Protein AF-U9UC12-F1 (afdb_monomer)

pLDDT: mean 75.47, std 15.7, range [38.84, 96.06]

Secondary structure (DSSP, 8-state):
------PPPP--------GGG--PPPPHHHHHHHHHHHHHHTT-PPPPP--S---TTSGGGG--STTTTS-HHHHHHHHHHHHHHHHHHS-HHHHHHHHHHHHHHHHHHTT----HHHHHTT----S---------HHHHTS-HHHHHHHHHHTT----SSSPPPP-S-GGGS---HHHHHHHHHT--

Structure (mmCIF, N/CA/C/O backbone):
data_AF-U9UC12-F1
#
_entry.id   AF-U9UC12-F1
#
loop_
_atom_site.group_PDB
_atom_site.id
_atom_site.type_symbol
_atom_site.label_atom_id
_atom_site.label_alt_id
_atom_site.label_comp_id
_atom_site.label_asym_id
_atom_site.label_entity_id
_atom_site.label_seq_id
_atom_site.pdbx_PDB_ins_code
_atom_site.Cartn_x
_atom_site.Cartn_y
_atom_site.Cartn_z
_atom_site.occupancy
_atom_site.B_iso_or_equiv
_atom_site.auth_seq_id
_atom_site.auth_comp_id
_atom_site.auth_asym_id
_atom_site.auth_a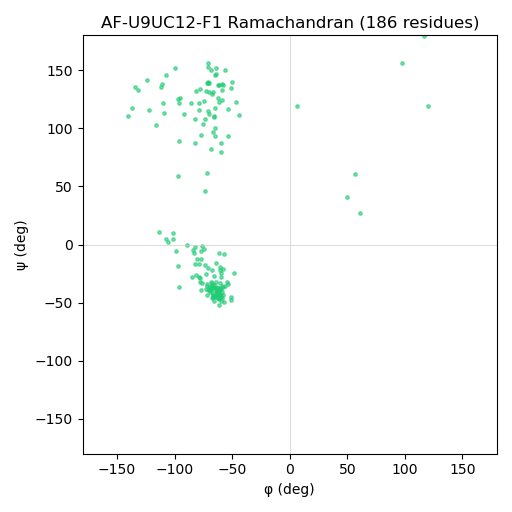tom_id
_atom_site.pdbx_PDB_model_num
ATOM 1 N N . MET A 1 1 ? 54.852 6.936 37.392 1.00 39.22 1 MET A N 1
ATOM 2 C CA . MET A 1 1 ? 54.175 7.702 36.325 1.00 39.22 1 MET A CA 1
ATOM 3 C C . MET A 1 1 ? 52.677 7.676 36.571 1.00 39.22 1 MET A C 1
ATOM 5 O O . MET A 1 1 ? 52.104 6.597 36.566 1.00 39.22 1 MET A O 1
ATOM 9 N N . SER A 1 2 ? 52.062 8.828 36.837 1.00 43.66 2 SER A N 1
ATOM 10 C CA . SER A 1 2 ? 50.607 8.983 36.920 1.00 43.66 2 SER A CA 1
ATOM 11 C C . SER A 1 2 ? 50.074 9.466 35.570 1.00 43.66 2 SER A C 1
ATOM 13 O O . SER A 1 2 ? 50.540 10.470 35.036 1.00 43.66 2 SER A O 1
ATOM 15 N N . THR A 1 3 ? 49.104 8.757 35.001 1.00 47.97 3 THR A N 1
ATOM 16 C CA . THR A 1 3 ? 48.354 9.219 33.828 1.00 47.97 3 THR A CA 1
ATOM 17 C C . THR A 1 3 ? 46.894 9.399 34.230 1.00 47.97 3 THR A C 1
ATOM 19 O O . THR A 1 3 ? 46.148 8.442 34.418 1.00 47.97 3 THR A O 1
ATOM 22 N N . SER A 1 4 ? 46.492 10.655 34.425 1.00 47.88 4 SER A N 1
ATOM 23 C CA . SER A 1 4 ? 45.104 11.030 34.714 1.00 47.88 4 SER A CA 1
ATOM 24 C C . SER A 1 4 ? 44.216 10.818 33.480 1.00 47.88 4 SER A C 1
ATOM 26 O O . SER A 1 4 ? 44.625 11.187 32.375 1.00 47.88 4 SER A O 1
ATOM 28 N N . PRO A 1 5 ? 42.986 10.289 33.619 1.00 54.53 5 PRO A N 1
ATOM 29 C CA . PRO A 1 5 ? 42.084 10.146 32.489 1.00 54.53 5 PRO A CA 1
ATOM 30 C C . PRO A 1 5 ? 41.434 11.495 32.151 1.00 54.53 5 PRO A C 1
ATOM 32 O O . PRO A 1 5 ? 40.952 12.232 33.013 1.00 54.53 5 PRO A O 1
ATOM 35 N N . LYS A 1 6 ? 41.428 11.816 30.856 1.00 59.41 6 LYS A N 1
ATOM 36 C CA . LYS A 1 6 ? 40.866 13.036 30.268 1.00 59.41 6 LYS A CA 1
ATOM 37 C C . LYS A 1 6 ? 39.333 12.987 30.371 1.00 59.41 6 LYS A C 1
ATOM 39 O O . LYS A 1 6 ? 38.706 12.150 29.724 1.00 59.41 6 LYS A O 1
ATOM 44 N N . LYS A 1 7 ? 38.727 13.860 31.188 1.00 54.72 7 LYS A N 1
ATOM 45 C CA . LYS A 1 7 ? 37.261 13.992 31.286 1.00 54.72 7 LYS A CA 1
ATOM 46 C C . LYS A 1 7 ? 36.696 14.413 29.925 1.00 54.72 7 LYS A C 1
ATOM 48 O O . LYS A 1 7 ? 37.109 15.430 29.369 1.00 54.72 7 LYS A O 1
ATOM 53 N N . ARG A 1 8 ? 35.773 13.613 29.386 1.00 54.47 8 ARG A N 1
ATOM 54 C CA . ARG A 1 8 ? 34.968 13.965 28.210 1.00 54.47 8 ARG A CA 1
ATOM 55 C C . ARG A 1 8 ? 33.990 15.067 28.626 1.00 54.47 8 ARG A C 1
ATOM 57 O O . ARG A 1 8 ? 33.359 14.936 29.673 1.00 54.47 8 ARG A O 1
ATOM 64 N N . LYS A 1 9 ? 33.908 16.147 27.844 1.00 51.25 9 LYS A N 1
ATOM 65 C CA . LYS A 1 9 ? 32.827 17.132 27.971 1.00 51.25 9 LYS A CA 1
ATOM 66 C C . LYS A 1 9 ? 31.518 16.410 27.663 1.00 51.25 9 LYS A C 1
ATOM 68 O O . LYS A 1 9 ? 31.438 15.714 26.655 1.00 51.25 9 LYS A O 1
ATOM 73 N N . VAL A 1 10 ? 30.571 16.507 28.585 1.00 58.06 10 VAL A N 1
ATOM 74 C CA . VAL A 1 10 ? 29.182 16.122 28.357 1.00 58.06 10 VAL A CA 1
ATOM 75 C C . VAL A 1 10 ? 28.551 17.361 27.743 1.00 58.06 10 VAL A C 1
ATOM 77 O O . VAL A 1 10 ? 28.685 18.440 28.313 1.00 58.06 10 VAL A O 1
ATOM 80 N N . ASP A 1 11 ? 27.999 17.227 26.543 1.00 50.31 11 ASP A N 1
ATOM 81 C CA . ASP A 1 11 ? 27.259 18.309 25.909 1.00 50.31 11 ASP A CA 1
ATOM 82 C C . ASP A 1 11 ? 25.939 18.464 26.672 1.00 50.31 11 ASP A C 1
ATOM 84 O O . ASP A 1 11 ? 25.126 17.536 26.724 1.00 50.31 11 ASP A O 1
ATOM 88 N N . ASP A 1 12 ? 25.784 19.611 27.326 1.00 51.84 12 ASP A N 1
ATOM 89 C CA . ASP A 1 12 ? 24.592 19.999 28.069 1.00 51.84 12 ASP A CA 1
ATOM 90 C C . ASP A 1 12 ? 23.436 20.179 27.072 1.00 51.84 12 ASP A C 1
ATOM 92 O O . ASP A 1 12 ? 23.316 21.193 26.386 1.00 51.84 12 ASP A O 1
ATOM 96 N N . LEU A 1 13 ? 22.611 19.141 26.927 1.00 55.88 13 LEU A N 1
ATOM 97 C CA . LEU A 1 13 ? 21.325 19.243 26.247 1.00 55.88 13 LEU A CA 1
ATOM 98 C C . LEU A 1 13 ? 20.348 19.920 27.210 1.00 55.88 13 LEU A C 1
ATOM 100 O O . LEU A 1 13 ? 19.741 19.247 28.045 1.00 55.88 13 LEU A O 1
ATOM 104 N N . ASP A 1 14 ? 20.216 21.241 27.082 1.00 51.88 14 ASP A N 1
ATOM 105 C CA . ASP A 1 14 ? 19.146 22.035 27.691 1.00 51.88 14 ASP A CA 1
ATOM 106 C C . ASP A 1 14 ? 17.787 21.540 27.172 1.00 51.88 14 ASP A C 1
ATOM 108 O O . ASP A 1 14 ? 17.238 22.004 26.172 1.00 51.88 14 ASP A O 1
ATOM 112 N N . LEU A 1 15 ? 17.245 20.533 27.854 1.00 60.75 15 LEU A N 1
ATOM 113 C CA . LEU A 1 15 ? 15.824 20.239 27.850 1.00 60.75 15 LEU A CA 1
ATOM 114 C C . LEU A 1 15 ? 15.197 21.184 28.870 1.00 60.75 15 LEU A C 1
ATOM 116 O O . LEU A 1 15 ? 15.060 20.826 30.041 1.00 60.75 15 LEU A O 1
ATOM 120 N N . GLU A 1 16 ? 14.836 22.389 28.427 1.00 62.06 16 GLU A N 1
ATOM 121 C CA . GLU A 1 16 ? 13.878 23.247 29.129 1.00 62.06 16 GLU A CA 1
ATOM 122 C C . GLU A 1 16 ? 12.544 22.486 29.220 1.00 62.06 16 GLU A C 1
ATOM 124 O O . GLU A 1 16 ? 11.632 22.632 28.408 1.00 62.06 16 GLU A O 1
ATOM 129 N N . LEU A 1 17 ? 12.461 21.568 30.183 1.00 60.19 17 LEU A N 1
ATOM 130 C CA . LEU A 1 17 ? 11.209 21.008 30.643 1.00 60.19 17 LEU A CA 1
ATOM 131 C C . LEU A 1 17 ? 10.470 22.173 31.282 1.00 60.19 17 LEU A C 1
ATOM 133 O O . LEU A 1 17 ? 10.891 22.663 32.326 1.00 60.19 17 LEU A O 1
ATOM 137 N N . ASP A 1 18 ? 9.399 22.609 30.632 1.00 64.31 18 ASP A N 1
ATOM 138 C CA . ASP A 1 18 ? 8.446 23.577 31.156 1.00 64.31 18 ASP A CA 1
ATOM 139 C C . ASP A 1 18 ? 7.952 23.058 32.522 1.00 64.31 18 ASP A C 1
ATOM 141 O O . ASP A 1 18 ? 7.091 22.173 32.601 1.00 64.31 18 ASP A O 1
ATOM 145 N N . LEU A 1 19 ? 8.606 23.502 33.606 1.00 60.47 19 LEU A N 1
ATOM 146 C CA . LEU A 1 19 ? 8.446 22.977 34.973 1.00 60.47 19 LEU A CA 1
ATOM 147 C C . LEU A 1 19 ? 6.992 23.083 35.452 1.00 60.47 19 LEU A C 1
ATOM 149 O O . LEU A 1 19 ? 6.560 22.312 36.312 1.00 60.47 19 LEU A O 1
ATOM 153 N N . ASP A 1 20 ? 6.229 23.975 34.827 1.00 73.75 20 ASP A N 1
ATOM 154 C CA . ASP A 1 20 ? 4.822 24.235 35.095 1.00 73.75 20 ASP A CA 1
ATOM 155 C C . ASP A 1 20 ? 3.875 23.166 34.506 1.00 73.75 20 ASP A C 1
ATOM 157 O O . ASP A 1 20 ? 2.712 23.090 34.904 1.00 73.75 20 ASP A O 1
ATOM 161 N N . SER A 1 21 ? 4.348 22.279 33.617 1.00 77.38 21 SER A N 1
ATOM 162 C CA . SER A 1 21 ? 3.547 21.188 33.027 1.00 77.38 21 SER A CA 1
ATOM 163 C C . SER A 1 21 ? 3.810 19.805 33.655 1.00 77.38 21 SER A C 1
ATOM 165 O O . SER A 1 21 ? 3.271 18.792 33.182 1.00 77.38 21 SER A O 1
ATOM 167 N N . TYR A 1 22 ? 4.630 19.707 34.705 1.00 82.12 22 TYR A N 1
ATOM 168 C CA . TYR A 1 22 ? 4.930 18.418 35.329 1.00 82.12 22 TYR A CA 1
ATOM 169 C C . TYR A 1 22 ? 3.737 17.907 36.151 1.00 82.12 22 TYR A C 1
ATOM 171 O O . TYR A 1 22 ? 3.441 18.408 37.234 1.00 82.12 22 TYR A O 1
ATOM 179 N N . VAL A 1 23 ? 3.063 16.864 35.656 1.00 81.56 23 VAL A N 1
ATOM 180 C CA . VAL A 1 23 ? 2.017 16.140 36.396 1.00 81.56 23 VAL A CA 1
ATOM 181 C C . VAL A 1 23 ? 2.664 14.972 37.150 1.00 81.56 23 VAL A C 1
ATOM 183 O O . VAL A 1 23 ? 3.097 14.010 36.508 1.00 81.56 23 VAL A O 1
ATOM 186 N N . PRO A 1 24 ? 2.714 14.993 38.495 1.00 87.81 24 PRO A N 1
ATOM 187 C CA . PRO A 1 24 ? 3.315 13.913 39.267 1.00 87.81 24 PRO A CA 1
ATOM 188 C C . PRO A 1 24 ? 2.651 12.560 38.987 1.00 87.81 24 PRO A C 1
ATOM 190 O O . PRO A 1 24 ? 1.423 12.435 38.923 1.00 87.81 24 PRO A O 1
ATOM 193 N N . TYR A 1 25 ? 3.466 11.514 38.843 1.00 87.00 25 TYR A N 1
ATOM 194 C CA . TYR A 1 25 ? 2.965 10.162 38.625 1.00 87.00 25 TYR A CA 1
ATOM 195 C C . TYR A 1 25 ? 2.184 9.657 39.847 1.00 87.00 25 TYR A C 1
ATOM 197 O O . TYR A 1 25 ? 2.739 9.461 40.925 1.00 87.00 25 TYR A O 1
ATOM 205 N N . VAL A 1 26 ? 0.894 9.378 39.647 1.00 89.25 26 VAL A N 1
ATOM 206 C CA . VAL A 1 26 ? 0.045 8.682 40.625 1.00 89.25 26 VAL A CA 1
ATOM 207 C C . VAL A 1 26 ? -0.014 7.191 40.276 1.00 89.25 26 VAL A C 1
ATOM 209 O O . VAL A 1 26 ? -0.487 6.862 39.177 1.00 89.25 26 VAL A O 1
ATOM 212 N N . PRO A 1 27 ? 0.390 6.285 41.191 1.00 96.06 27 PRO A N 1
ATOM 213 C CA . PRO A 1 27 ? 0.294 4.843 40.999 1.00 96.06 27 PRO A CA 1
ATOM 214 C C . PRO A 1 27 ? -1.093 4.382 40.539 1.00 96.06 27 PRO A C 1
ATOM 216 O O . PRO A 1 27 ? -2.131 4.826 41.035 1.00 96.06 27 PRO A O 1
ATOM 219 N N . ILE A 1 28 ? -1.114 3.421 39.613 1.00 87.31 28 ILE A N 1
ATOM 220 C CA . ILE A 1 28 ? -2.345 2.935 38.964 1.00 87.31 28 ILE A CA 1
ATOM 221 C C . ILE A 1 28 ? -3.384 2.442 39.986 1.00 87.31 28 ILE A C 1
ATOM 223 O O . ILE A 1 28 ? -4.579 2.657 39.789 1.00 87.31 28 ILE A O 1
ATOM 227 N N . LYS A 1 29 ? -2.945 1.822 41.091 1.00 94.69 29 LYS A N 1
ATOM 228 C CA . LYS A 1 29 ? -3.834 1.354 42.170 1.00 94.69 29 LYS A CA 1
ATOM 229 C C . LYS A 1 29 ? -4.604 2.511 42.814 1.00 94.69 29 LYS A C 1
ATOM 231 O O . LYS A 1 29 ? -5.830 2.505 42.786 1.00 94.69 29 LYS A O 1
ATOM 236 N N . GLN A 1 30 ? -3.895 3.558 43.236 1.00 92.56 30 GLN A N 1
ATOM 237 C CA . GLN A 1 30 ? -4.498 4.759 43.826 1.00 92.56 30 GLN A CA 1
ATOM 238 C C . GLN A 1 30 ? -5.452 5.454 42.848 1.00 92.56 30 GLN A C 1
ATOM 240 O O . GLN A 1 30 ? -6.535 5.893 43.223 1.00 92.56 30 GLN A O 1
ATOM 245 N N . ARG A 1 31 ? -5.106 5.486 41.553 1.00 91.06 31 ARG A N 1
ATOM 246 C CA . ARG A 1 31 ? -5.979 6.057 40.515 1.00 91.06 31 ARG A CA 1
ATOM 247 C C . ARG A 1 31 ? -7.290 5.277 40.353 1.00 91.06 31 ARG A C 1
ATOM 249 O O . ARG A 1 31 ? -8.327 5.878 40.075 1.00 91.06 31 ARG A O 1
ATOM 256 N N . ARG A 1 32 ? -7.258 3.947 40.492 1.00 91.94 32 ARG A N 1
ATOM 257 C CA . ARG A 1 32 ? -8.459 3.094 40.439 1.00 91.94 32 ARG A CA 1
ATOM 258 C C . ARG A 1 32 ? -9.323 3.273 41.683 1.00 91.94 32 ARG A C 1
ATOM 260 O O . ARG A 1 32 ? -10.532 3.423 41.546 1.00 91.94 32 ARG A O 1
ATOM 267 N N . GLU A 1 33 ? -8.702 3.324 42.855 1.00 94.06 33 GLU A N 1
ATOM 268 C CA . GLU A 1 33 ? -9.385 3.545 44.135 1.00 94.06 33 GLU A CA 1
ATOM 269 C C . GLU A 1 33 ? -10.062 4.921 44.182 1.00 94.06 33 GLU A C 1
ATOM 271 O O . GLU A 1 33 ? -11.248 5.000 44.492 1.00 94.06 33 GLU A O 1
ATOM 276 N N . ALA A 1 34 ? -9.378 5.988 43.757 1.00 91.12 34 ALA A N 1
ATOM 277 C CA . ALA A 1 34 ? -9.948 7.336 43.694 1.00 91.12 34 ALA A CA 1
ATOM 278 C C . ALA A 1 34 ? -11.149 7.427 42.734 1.00 91.12 34 ALA A C 1
ATOM 280 O O . ALA A 1 34 ? -12.159 8.060 43.045 1.00 91.12 34 ALA A O 1
ATOM 281 N N . LYS A 1 35 ? -11.082 6.754 41.573 1.00 88.56 35 LYS A N 1
ATOM 282 C CA . LYS A 1 35 ? -12.231 6.646 40.656 1.00 88.56 35 LYS A CA 1
ATOM 283 C C . LYS A 1 35 ? -13.395 5.893 41.297 1.00 88.56 35 LYS A C 1
ATOM 285 O O . LYS A 1 35 ? -14.535 6.321 41.153 1.00 88.56 35 LYS A O 1
ATOM 290 N N . PHE A 1 36 ? -13.115 4.797 42.001 1.00 89.69 36 PHE A N 1
ATOM 291 C CA . PHE A 1 36 ? -14.141 4.008 42.678 1.00 89.69 36 PHE A CA 1
ATOM 292 C C . PHE A 1 36 ? -14.820 4.804 43.797 1.00 89.69 36 PHE A C 1
ATOM 294 O O . PHE A 1 36 ? -16.043 4.835 43.858 1.00 89.69 36 PHE A O 1
ATOM 301 N N . GLN A 1 37 ? -14.048 5.521 44.616 1.00 89.06 37 GLN A N 1
ATOM 302 C CA . GLN A 1 37 ? -14.580 6.401 45.660 1.00 89.06 37 GLN A CA 1
ATOM 303 C C . GLN A 1 37 ? -15.427 7.538 45.079 1.00 89.06 37 GLN A C 1
ATOM 305 O O . GLN A 1 37 ? -16.496 7.814 45.611 1.00 89.06 37 GLN A O 1
ATOM 310 N N . LYS A 1 38 ? -15.010 8.146 43.958 1.00 89.44 38 LYS A N 1
ATOM 311 C CA . LYS A 1 38 ? -15.792 9.182 43.259 1.00 89.44 38 LYS A CA 1
ATOM 312 C C . LYS A 1 38 ? -17.134 8.658 42.731 1.00 89.44 38 LYS A C 1
ATOM 314 O O . LYS A 1 38 ? -18.136 9.360 42.801 1.00 89.44 38 LYS A O 1
ATOM 319 N N . LEU A 1 39 ? -17.159 7.433 42.204 1.00 82.56 39 LEU A N 1
ATOM 320 C CA . LEU A 1 39 ? -18.398 6.780 41.762 1.00 82.56 39 LEU A CA 1
ATOM 321 C C . LEU A 1 39 ? -19.276 6.360 42.950 1.00 82.56 39 LEU A C 1
ATOM 323 O O . LEU A 1 39 ? -20.498 6.441 42.873 1.00 82.56 39 LEU A O 1
ATOM 327 N N . ALA A 1 40 ? -18.661 5.928 44.053 1.00 83.75 40 ALA A N 1
ATOM 328 C CA . ALA A 1 40 ? -19.368 5.563 45.275 1.00 83.75 40 ALA A CA 1
ATOM 329 C C . ALA A 1 40 ? -19.985 6.786 45.971 1.00 83.75 40 ALA A C 1
ATOM 331 O O . ALA A 1 40 ? -21.113 6.703 46.444 1.00 83.75 40 ALA A O 1
ATOM 332 N N . SER A 1 41 ? -19.301 7.934 45.988 1.00 81.06 41 SER A N 1
ATOM 333 C CA . SER A 1 41 ? -19.854 9.174 46.542 1.00 81.06 41 SER A CA 1
ATOM 334 C C . SER A 1 41 ? -20.945 9.775 45.654 1.00 81.06 41 SER A C 1
ATOM 336 O O . SER A 1 41 ? -21.934 10.276 46.177 1.00 81.06 41 SER A O 1
ATOM 338 N N . GLN A 1 42 ? -20.842 9.637 44.326 1.00 74.31 42 GLN A N 1
ATOM 339 C CA . GLN A 1 42 ? -21.928 9.988 43.398 1.00 74.31 42 GLN A CA 1
ATOM 340 C C . GLN A 1 42 ? -23.195 9.139 43.571 1.00 74.31 42 GLN A C 1
ATOM 342 O O . GLN A 1 42 ? -24.251 9.529 43.083 1.00 74.31 42 GLN A O 1
ATOM 347 N N . ARG A 1 43 ? -23.114 7.996 44.261 1.00 66.25 43 ARG A N 1
ATOM 348 C CA . ARG A 1 43 ? -24.277 7.162 44.583 1.00 66.25 43 ARG A CA 1
ATOM 349 C C . ARG A 1 43 ? -25.107 7.689 45.761 1.00 66.25 43 ARG A C 1
ATOM 351 O O . ARG A 1 43 ? -26.254 7.283 45.874 1.00 66.25 43 ARG A O 1
ATOM 358 N N . ASN A 1 44 ? -24.572 8.599 46.584 1.00 59.34 44 ASN A N 1
ATOM 359 C CA . ASN A 1 44 ? -25.291 9.248 47.689 1.00 59.34 44 ASN A CA 1
ATOM 360 C C . ASN A 1 44 ? -25.829 10.627 47.269 1.00 59.34 44 ASN A C 1
ATOM 362 O O . ASN A 1 44 ? -25.481 11.653 47.853 1.00 59.34 44 ASN A O 1
ATOM 366 N N . ILE A 1 45 ? -26.674 10.659 46.241 1.00 59.31 45 ILE A N 1
ATOM 367 C CA . ILE A 1 45 ? -27.562 11.807 46.028 1.00 59.31 45 ILE A CA 1
ATOM 368 C C . ILE A 1 45 ? -28.725 11.622 47.018 1.00 59.31 45 ILE A C 1
ATOM 370 O O . ILE A 1 45 ? -29.347 10.560 46.984 1.00 59.31 45 ILE A O 1
ATOM 374 N N . PRO A 1 46 ? -28.998 12.575 47.930 1.00 51.81 46 PRO A N 1
ATOM 375 C CA . PRO A 1 46 ? -30.163 12.488 48.803 1.00 51.81 46 PRO A CA 1
ATOM 376 C C . PRO A 1 46 ? -31.436 12.485 47.951 1.00 51.81 46 PRO A C 1
ATOM 378 O O . PRO A 1 46 ? -31.531 13.244 46.984 1.00 51.81 46 PRO A O 1
ATOM 381 N N . GLU A 1 47 ? -32.393 11.621 48.297 1.00 51.97 47 GLU A N 1
ATOM 382 C CA . GLU A 1 47 ? -33.726 11.647 47.694 1.00 51.97 47 GLU A CA 1
ATOM 383 C C . GLU A 1 47 ? -34.294 13.073 47.770 1.00 51.97 47 GLU A C 1
ATOM 385 O O . GLU A 1 47 ? -34.180 13.714 48.823 1.00 51.97 47 GLU A O 1
ATOM 390 N N . PRO A 1 48 ? -34.890 13.602 46.684 1.00 44.28 48 PRO A N 1
ATOM 391 C CA . PRO A 1 48 ? -35.635 14.844 46.778 1.00 44.28 48 PRO A CA 1
ATOM 392 C C . PRO A 1 48 ? -36.752 14.644 47.803 1.00 44.28 48 PRO A C 1
ATOM 394 O O . PRO A 1 48 ? -37.549 13.710 47.702 1.00 44.28 48 PRO A O 1
ATOM 397 N N . GLN A 1 49 ? -36.773 15.510 48.815 1.00 46.12 49 GLN A N 1
ATOM 398 C CA . GLN A 1 49 ? -37.836 15.561 49.807 1.00 46.12 49 GLN A CA 1
ATOM 399 C C . GLN A 1 49 ? -39.174 15.693 49.072 1.00 46.12 49 GLN A C 1
ATOM 401 O O . GLN A 1 49 ? -39.406 16.667 48.355 1.00 46.12 49 GLN A O 1
ATOM 406 N N . LYS A 1 50 ? -40.027 14.675 49.226 1.00 47.84 50 LYS A N 1
ATOM 407 C CA . LYS A 1 50 ? -41.426 14.708 48.806 1.00 47.84 50 LYS A CA 1
ATOM 408 C C . LYS A 1 50 ? -42.149 15.754 49.646 1.00 47.84 50 LYS A C 1
ATOM 410 O O . LYS A 1 50 ? -42.550 15.467 50.769 1.00 47.84 50 LYS A O 1
ATOM 415 N N . GLU A 1 51 ? -42.347 16.935 49.082 1.00 47.38 51 GLU A N 1
ATOM 416 C CA . GLU A 1 51 ? -43.448 17.803 49.475 1.00 47.38 51 GLU A CA 1
ATOM 417 C C . GLU A 1 51 ? -44.309 18.096 48.249 1.00 47.38 51 GLU A C 1
ATOM 419 O O . GLU A 1 51 ? -43.874 18.746 47.297 1.00 47.38 51 GLU A O 1
ATOM 424 N N . ASN A 1 52 ? -45.544 17.605 48.365 1.00 38.84 52 ASN A N 1
ATOM 425 C CA . ASN A 1 52 ? -46.796 18.027 47.742 1.00 38.84 52 ASN A CA 1
ATOM 426 C C . ASN A 1 52 ? -47.473 16.954 46.885 1.00 38.84 52 ASN A C 1
ATOM 428 O O . ASN A 1 52 ? -46.929 16.435 45.915 1.00 38.84 52 ASN A O 1
ATOM 432 N N . GLU A 1 53 ? -48.684 16.642 47.341 1.00 50.75 53 GLU A N 1
ATOM 433 C CA . GLU A 1 53 ? -49.722 15.811 46.748 1.00 50.75 53 GLU A CA 1
ATOM 434 C C . GLU A 1 53 ? -49.882 16.135 45.257 1.00 50.75 53 GLU A C 1
ATOM 436 O O . GLU A 1 53 ? -50.326 17.225 44.900 1.00 50.75 53 GLU A O 1
ATOM 441 N N . VAL A 1 54 ? -49.509 15.196 44.386 1.00 42.16 54 VAL A N 1
ATOM 442 C CA . VAL A 1 54 ? -49.866 15.233 42.966 1.00 42.16 54 VAL A CA 1
ATOM 443 C C . VAL A 1 54 ? -50.201 13.809 42.532 1.00 42.16 54 VAL A C 1
ATOM 445 O O . VAL A 1 54 ? -49.330 12.945 42.518 1.00 42.16 54 VAL A O 1
ATOM 448 N N . ASP A 1 55 ? -51.490 13.617 42.260 1.00 44.03 55 ASP A N 1
ATOM 449 C CA . ASP A 1 55 ? -52.192 12.530 41.570 1.00 44.03 55 ASP A CA 1
ATOM 450 C C . ASP A 1 55 ? -51.387 11.277 41.162 1.00 44.03 55 ASP A C 1
ATOM 452 O O . ASP A 1 55 ? -50.534 11.306 40.273 1.00 44.03 55 ASP A O 1
ATOM 456 N N . ASP A 1 56 ? -51.797 10.129 41.714 1.00 51.91 56 ASP A N 1
ATOM 457 C CA . ASP A 1 56 ? -51.333 8.775 41.366 1.00 51.91 56 ASP A CA 1
ATOM 458 C C . ASP A 1 56 ? -51.526 8.402 39.869 1.00 51.91 56 ASP A C 1
ATOM 460 O O . ASP A 1 56 ? -51.011 7.383 39.412 1.00 51.91 56 ASP A O 1
ATOM 464 N N . GLU A 1 57 ? -52.226 9.218 39.069 1.00 54.19 57 GLU A N 1
ATOM 465 C CA . GLU A 1 57 ? -52.473 8.970 37.637 1.00 54.19 57 GLU A CA 1
ATOM 466 C C . GLU A 1 57 ? -51.312 9.388 36.709 1.00 54.19 57 GLU A C 1
ATOM 468 O O . GLU A 1 57 ? -51.253 8.937 35.562 1.00 54.19 57 GLU A O 1
ATOM 473 N N . VAL A 1 58 ? -50.356 10.216 37.159 1.00 51.03 58 VAL A N 1
ATOM 474 C CA . VAL A 1 58 ? -49.320 10.788 36.261 1.00 51.03 58 VAL A CA 1
ATOM 475 C C . VAL A 1 58 ? -47.984 10.026 36.277 1.00 51.03 58 VAL A C 1
ATOM 477 O O . VAL A 1 58 ? -47.210 10.122 35.320 1.00 51.03 58 VAL A O 1
ATOM 480 N N . GLU A 1 59 ? -47.711 9.207 37.301 1.00 53.12 59 GLU A N 1
ATOM 481 C CA . GLU A 1 59 ? -46.502 8.357 37.353 1.00 53.12 59 GLU A CA 1
ATOM 482 C C . GLU A 1 59 ? -46.543 7.189 36.347 1.00 53.12 59 GLU A C 1
ATOM 484 O O . GLU A 1 59 ? -45.495 6.666 35.951 1.00 53.12 59 GLU A O 1
ATOM 489 N N . GLU A 1 60 ? -47.725 6.797 35.864 1.00 55.19 60 GLU A N 1
ATOM 490 C CA . GLU A 1 60 ? -47.867 5.700 34.900 1.00 55.19 60 GLU A CA 1
ATOM 491 C C . GLU A 1 60 ? -47.389 6.086 33.484 1.00 55.19 60 GLU A C 1
ATOM 493 O O . GLU A 1 60 ? -46.900 5.240 32.731 1.00 55.19 60 GLU A O 1
ATOM 498 N N . LEU A 1 61 ? -47.414 7.381 33.146 1.00 56.19 61 LEU A N 1
ATOM 499 C CA . LEU A 1 61 ? -47.075 7.898 31.813 1.00 56.19 61 LEU A CA 1
ATOM 500 C C . LEU A 1 61 ? -45.560 8.027 31.553 1.00 56.19 61 LEU A C 1
ATOM 502 O O . LEU A 1 61 ? -45.149 8.195 30.404 1.00 56.19 61 LEU A O 1
ATOM 506 N N . VAL A 1 62 ? -44.713 7.923 32.588 1.00 56.69 62 VAL A N 1
ATOM 507 C CA . VAL A 1 62 ? -43.247 8.124 32.489 1.00 56.69 62 VAL A CA 1
ATOM 508 C C . VAL A 1 62 ? -42.457 6.805 32.555 1.00 56.69 62 VAL A C 1
ATOM 510 O O . VAL A 1 62 ? -41.229 6.798 32.426 1.00 56.69 62 VAL A O 1
ATOM 513 N N . ARG A 1 63 ? -43.129 5.646 32.647 1.00 59.09 63 ARG A N 1
ATOM 514 C CA . ARG A 1 63 ? -42.495 4.334 32.405 1.00 59.09 63 ARG A CA 1
ATOM 515 C C . ARG A 1 63 ? -42.130 4.195 30.927 1.00 59.09 63 ARG A C 1
ATOM 517 O O . ARG A 1 63 ? -42.844 3.604 30.121 1.00 59.09 63 ARG A O 1
ATOM 524 N N . ALA A 1 64 ? -40.989 4.764 30.565 1.00 64.44 64 ALA A N 1
ATOM 525 C CA . ALA A 1 64 ? -40.437 4.729 29.225 1.00 64.44 64 ALA A CA 1
ATOM 526 C C . ALA A 1 64 ? -40.069 3.284 28.828 1.00 64.44 64 ALA A C 1
ATOM 528 O O . ALA A 1 64 ? -38.973 2.792 29.091 1.00 64.44 64 ALA A O 1
ATOM 529 N N . GLY A 1 65 ? -41.011 2.614 28.165 1.00 71.25 65 GLY A N 1
ATOM 530 C CA . GLY A 1 65 ? -40.826 1.356 27.450 1.00 71.25 65 GLY A CA 1
ATOM 531 C C . GLY A 1 65 ? -41.228 0.089 28.223 1.00 71.25 65 GLY A C 1
ATOM 532 O O . GLY A 1 65 ? -41.195 0.052 29.452 1.00 71.25 65 GLY A O 1
ATOM 533 N N . PRO A 1 66 ? -41.541 -1.009 27.505 1.00 75.00 66 PRO A N 1
ATOM 534 C CA . PRO A 1 66 ? -42.040 -2.264 28.085 1.00 75.00 66 PRO A CA 1
ATOM 535 C C . PRO A 1 66 ? -41.073 -2.962 29.060 1.00 75.00 66 PRO A C 1
ATOM 537 O O . PRO A 1 66 ? -41.448 -3.940 29.698 1.00 75.00 66 PRO A O 1
ATOM 540 N N . LYS A 1 67 ? -39.829 -2.478 29.189 1.00 70.12 67 LYS A N 1
ATOM 541 C CA . LYS A 1 67 ? -38.804 -3.009 30.103 1.00 70.12 67 LYS A CA 1
ATOM 542 C C . LYS A 1 67 ? -38.418 -2.046 31.232 1.00 70.12 67 LYS A C 1
ATOM 544 O O . LYS A 1 67 ? -37.471 -2.330 31.955 1.00 70.12 67 LYS A O 1
ATOM 549 N N . ALA A 1 68 ? -39.154 -0.950 31.428 1.00 77.75 68 ALA A N 1
ATOM 550 C CA . ALA A 1 68 ? -38.863 0.041 32.469 1.00 77.75 68 ALA A CA 1
ATOM 551 C C . ALA A 1 68 ? -38.899 -0.524 33.908 1.00 77.75 68 ALA A C 1
ATOM 553 O O . ALA A 1 68 ? -38.318 0.062 34.813 1.00 77.75 68 ALA A O 1
ATOM 554 N N . ASN A 1 69 ? -39.554 -1.673 34.121 1.00 83.06 69 ASN A N 1
ATOM 555 C CA . ASN A 1 69 ? -39.702 -2.319 35.432 1.00 83.06 69 ASN A CA 1
ATOM 556 C C . ASN A 1 69 ? -38.508 -3.182 35.858 1.00 83.06 69 ASN A C 1
ATOM 558 O O . ASN A 1 69 ? -38.501 -3.694 36.975 1.00 83.06 69 ASN A O 1
ATOM 562 N N . VAL A 1 70 ? -37.529 -3.391 34.976 1.00 80.25 70 VAL A N 1
ATOM 563 C CA . VAL A 1 70 ? -36.404 -4.300 35.217 1.00 80.25 70 VAL A CA 1
ATOM 564 C C . VAL A 1 70 ? -35.124 -3.489 35.357 1.00 80.25 70 VAL A C 1
ATOM 566 O O . VAL A 1 70 ? -34.851 -2.584 34.570 1.00 80.25 70 VAL A O 1
ATOM 569 N N . SER A 1 71 ? -34.313 -3.824 36.361 1.00 88.31 71 SER A N 1
ATOM 570 C CA . SER A 1 71 ? -32.992 -3.221 36.530 1.00 88.31 71 SER A CA 1
ATOM 571 C C . SER A 1 71 ? -32.123 -3.471 35.294 1.00 88.31 71 SER A C 1
ATOM 573 O O . SER A 1 71 ? -32.068 -4.588 34.778 1.00 88.31 71 SER A O 1
ATOM 575 N N . LEU A 1 72 ? -31.367 -2.459 34.853 1.00 84.38 72 LEU A N 1
ATOM 576 C CA . LEU A 1 72 ? -30.410 -2.590 33.742 1.00 84.38 72 LEU A CA 1
ATOM 577 C C . LEU A 1 72 ? -29.408 -3.735 33.962 1.00 84.38 72 LEU A C 1
ATOM 579 O O . LEU A 1 72 ? -28.962 -4.374 33.007 1.00 84.38 72 LEU A O 1
ATOM 583 N N . ILE A 1 73 ? -29.049 -3.993 35.224 1.00 89.75 73 ILE A N 1
ATOM 584 C CA . ILE A 1 73 ? -28.143 -5.084 35.598 1.00 89.75 73 ILE A CA 1
ATOM 585 C C . ILE A 1 73 ? -28.814 -6.433 35.325 1.00 89.75 73 ILE A C 1
ATOM 587 O O . ILE A 1 73 ? -28.200 -7.302 34.704 1.00 89.75 73 ILE A O 1
ATOM 591 N N . ASP A 1 74 ? -30.076 -6.583 35.721 1.00 90.25 74 ASP A N 1
ATOM 592 C CA . ASP A 1 74 ? -30.842 -7.815 35.533 1.00 90.25 74 ASP A CA 1
ATOM 593 C C . ASP A 1 74 ? -31.110 -8.070 34.048 1.00 90.25 74 ASP A C 1
ATOM 595 O O . ASP A 1 74 ? -30.869 -9.175 33.564 1.00 90.25 74 ASP A O 1
A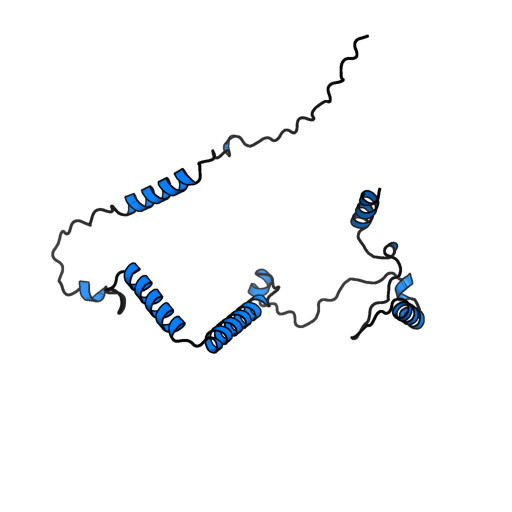TOM 599 N N . GLN A 1 75 ? -31.440 -7.027 33.280 1.00 89.25 75 GLN A N 1
ATOM 600 C CA . GLN A 1 75 ? -31.581 -7.114 31.824 1.00 89.25 75 GLN A CA 1
ATOM 601 C C . GLN A 1 75 ? -30.284 -7.589 31.142 1.00 89.25 75 GLN A C 1
ATOM 603 O O . GLN A 1 75 ? -30.322 -8.396 30.209 1.00 89.25 75 GLN A O 1
ATOM 608 N N . ALA A 1 76 ? -29.118 -7.114 31.593 1.00 90.38 76 ALA A N 1
ATOM 609 C CA . ALA A 1 76 ? -27.830 -7.550 31.055 1.00 90.38 76 ALA A CA 1
ATOM 610 C C . ALA A 1 76 ? -27.513 -9.009 31.421 1.00 90.38 76 ALA A C 1
ATOM 612 O O . ALA A 1 76 ? -26.923 -9.736 30.615 1.00 90.38 76 ALA A O 1
ATOM 613 N N . VAL A 1 77 ? -27.895 -9.446 32.624 1.00 92.12 77 VAL A N 1
ATOM 614 C CA . VAL A 1 77 ? -27.761 -10.842 33.059 1.00 92.12 77 VAL A CA 1
ATOM 615 C C . VAL A 1 77 ? -28.685 -11.751 32.248 1.00 92.12 77 VAL A C 1
ATOM 617 O O . VAL A 1 77 ? -28.237 -12.797 31.781 1.00 92.12 77 VAL A O 1
ATOM 620 N N . GLU A 1 78 ? -29.935 -11.353 32.020 1.00 90.56 78 GLU A N 1
ATOM 621 C CA . GLU A 1 78 ? -30.891 -12.081 31.180 1.00 90.56 78 GLU A CA 1
ATOM 622 C C . GLU A 1 78 ? -30.417 -12.192 29.731 1.00 90.56 78 GLU A C 1
ATOM 624 O O . GLU A 1 78 ? -30.393 -13.293 29.187 1.00 90.56 78 GLU A O 1
ATOM 629 N N . ALA A 1 79 ? -29.945 -11.097 29.130 1.00 89.56 79 ALA A N 1
ATOM 630 C CA . ALA A 1 79 ? -29.410 -11.113 27.770 1.00 89.56 79 ALA A CA 1
ATOM 631 C C . ALA A 1 79 ? -28.188 -12.037 27.639 1.00 89.56 79 ALA A C 1
ATOM 633 O O . ALA A 1 79 ? -28.030 -12.726 26.634 1.00 89.56 79 ALA A O 1
ATOM 634 N N . LYS A 1 80 ? -27.321 -12.091 28.661 1.00 88.62 80 LYS A N 1
ATOM 635 C CA . LYS A 1 80 ? -26.202 -13.045 28.693 1.00 88.62 80 LYS A CA 1
ATOM 636 C C . LYS A 1 80 ? -26.689 -14.484 28.810 1.00 88.62 80 LYS A C 1
ATOM 638 O O . LYS A 1 80 ? -26.174 -15.339 28.102 1.00 88.62 80 LYS A O 1
ATOM 643 N N . LYS A 1 81 ? -27.672 -14.757 29.674 1.00 91.75 81 LYS A N 1
ATOM 644 C CA . LYS A 1 81 ? -28.265 -16.096 29.810 1.00 91.75 81 LYS A CA 1
ATOM 645 C C . LYS A 1 81 ? -28.904 -16.554 28.498 1.00 91.75 81 LYS A C 1
ATOM 647 O O . LYS A 1 81 ? -28.651 -17.676 28.086 1.00 91.75 81 LYS A O 1
ATOM 652 N N . GLN A 1 82 ? -29.659 -15.685 27.829 1.00 87.50 82 GLN A N 1
ATOM 653 C CA . GLN A 1 82 ? -30.272 -15.967 26.526 1.00 87.50 82 GLN A CA 1
ATOM 654 C C . GLN A 1 82 ? -29.216 -16.302 25.469 1.00 87.50 82 GLN A C 1
ATOM 656 O O . GLN A 1 82 ? -29.296 -17.365 24.867 1.00 87.50 82 GLN A O 1
ATOM 661 N N . LYS A 1 83 ? -28.160 -15.486 25.347 1.00 86.25 83 LYS A N 1
ATOM 662 C CA . LYS A 1 83 ? -27.036 -15.771 24.439 1.00 86.25 83 LYS A CA 1
ATOM 663 C C . LYS A 1 83 ? -26.355 -17.104 24.738 1.00 86.25 83 LYS A C 1
ATOM 665 O O . LYS A 1 83 ? -26.104 -17.871 23.827 1.00 86.25 83 LYS A O 1
ATOM 670 N N . LEU A 1 84 ? -26.109 -17.422 26.009 1.00 83.94 84 LEU A N 1
ATOM 671 C CA . LEU A 1 84 ? -25.502 -18.702 26.391 1.00 83.94 84 LEU A CA 1
ATOM 672 C C . LEU A 1 84 ? -26.397 -19.900 26.048 1.00 83.94 84 LEU A C 1
ATOM 674 O O . LEU A 1 84 ? -25.891 -20.947 25.652 1.00 83.94 84 LEU A O 1
ATOM 678 N N . ILE A 1 85 ? -27.715 -19.749 26.198 1.00 84.06 85 ILE A N 1
ATOM 679 C CA . ILE A 1 85 ? -28.691 -20.776 25.817 1.00 84.06 85 ILE A CA 1
ATOM 680 C C . ILE A 1 85 ? -28.666 -20.956 24.296 1.00 84.06 85 ILE A C 1
ATOM 682 O O . ILE A 1 85 ? -28.510 -22.081 23.821 1.00 84.06 85 ILE A O 1
ATOM 686 N N . GLU A 1 86 ? -28.731 -19.860 23.543 1.00 80.25 86 GLU A N 1
ATOM 687 C CA . GLU A 1 86 ? -28.635 -19.853 22.081 1.00 80.25 86 GLU A CA 1
ATOM 688 C C . GLU A 1 86 ? -27.325 -20.505 21.607 1.00 80.25 86 GLU A C 1
ATOM 690 O O . GLU A 1 86 ? -27.354 -21.447 20.816 1.00 80.25 86 GLU A O 1
ATOM 695 N N . ASP A 1 87 ? -26.184 -20.110 22.168 1.00 75.44 87 ASP A N 1
ATOM 696 C CA . ASP A 1 87 ? -24.859 -20.643 21.836 1.00 75.44 87 ASP A CA 1
ATOM 697 C C . ASP A 1 87 ? -24.695 -22.125 22.215 1.00 75.44 87 ASP A C 1
ATOM 699 O O . ASP A 1 87 ? -23.910 -22.843 21.590 1.00 75.44 87 ASP A O 1
ATOM 703 N N . SER A 1 88 ? -25.422 -22.607 23.227 1.00 75.88 88 SER A N 1
ATOM 704 C CA . SER A 1 88 ? -25.457 -24.032 23.584 1.00 75.88 88 SER A CA 1
ATOM 705 C C . SER A 1 88 ? -26.372 -24.854 22.672 1.00 75.88 88 SER A C 1
ATOM 707 O O . SER A 1 88 ? -26.122 -26.039 22.467 1.00 75.88 88 SER A O 1
ATOM 709 N N . SER A 1 89 ? -27.407 -24.226 22.104 1.00 76.44 89 SER A N 1
ATOM 710 C CA . SER A 1 89 ? -28.344 -24.864 21.173 1.00 76.44 89 SER A CA 1
ATOM 711 C C . SER A 1 89 ? -27.820 -24.937 19.734 1.00 76.44 89 SER A C 1
ATOM 713 O O . SER A 1 89 ? -28.198 -25.841 18.990 1.00 76.44 89 SER A O 1
ATOM 715 N N . LYS A 1 90 ? -26.925 -24.018 19.349 1.00 74.69 90 LYS A N 1
ATOM 716 C CA . LYS A 1 90 ? -26.317 -23.975 18.015 1.00 74.69 90 LYS A CA 1
ATOM 717 C C . LYS A 1 90 ? -25.301 -25.097 17.825 1.00 74.69 90 LYS A C 1
ATOM 719 O O . LYS A 1 90 ? -24.396 -25.291 18.642 1.00 74.69 90 LYS A O 1
ATOM 724 N N . THR A 1 91 ? -25.412 -25.787 16.695 1.00 83.00 91 THR A N 1
ATOM 725 C CA . THR A 1 91 ? -24.447 -26.815 16.277 1.00 83.00 91 THR A CA 1
ATOM 726 C C . THR A 1 91 ? -23.109 -26.189 15.859 1.00 83.00 91 THR A C 1
ATOM 728 O O . THR A 1 91 ? -23.052 -25.031 15.444 1.00 83.00 91 THR A O 1
ATOM 731 N N . ASP A 1 92 ? -22.011 -26.949 15.920 1.00 81.94 92 ASP A N 1
ATOM 732 C CA . ASP A 1 92 ? -20.664 -26.450 15.575 1.00 81.94 92 ASP A CA 1
ATOM 733 C C . ASP A 1 92 ? -20.544 -25.932 14.131 1.00 81.94 92 ASP A C 1
ATOM 735 O O . ASP A 1 92 ? -19.690 -25.101 13.827 1.00 81.94 92 ASP A O 1
ATOM 739 N N . VAL A 1 93 ? -21.400 -26.419 13.230 1.00 84.25 93 VAL A N 1
ATOM 740 C CA . VAL A 1 93 ? -21.473 -25.962 11.835 1.00 84.25 93 VAL A CA 1
ATOM 741 C C . VAL A 1 93 ? -22.065 -24.555 11.753 1.00 84.25 93 VAL A C 1
ATOM 743 O O . VAL A 1 93 ? -21.600 -23.721 10.982 1.00 84.25 93 VAL A O 1
ATOM 746 N N . GLU A 1 94 ? -23.063 -24.271 12.579 1.00 85.56 94 GLU A N 1
ATOM 747 C CA . GLU A 1 94 ? -23.789 -23.005 12.580 1.00 85.56 94 GLU A CA 1
ATOM 748 C C . GLU A 1 94 ? -22.937 -21.866 13.155 1.00 85.56 94 GLU A C 1
ATOM 750 O O . GLU A 1 94 ? -22.894 -20.778 12.582 1.00 85.56 94 GLU A O 1
ATOM 755 N N . LYS A 1 95 ? -22.146 -22.152 14.198 1.00 85.88 95 LYS A N 1
ATOM 756 C CA . LYS A 1 95 ? -21.162 -21.208 14.763 1.00 85.88 95 LYS A CA 1
ATOM 757 C C . LYS A 1 95 ? -20.116 -20.781 13.735 1.00 85.88 95 LYS A C 1
ATOM 759 O O . LYS A 1 95 ? -19.837 -19.595 13.596 1.00 85.88 95 LYS A O 1
ATOM 764 N N . LYS A 1 96 ? -19.590 -21.733 12.960 1.00 88.06 96 LYS A N 1
ATOM 765 C CA . LYS A 1 96 ? -18.613 -21.446 11.898 1.00 88.06 96 LYS A CA 1
ATOM 766 C C . LYS A 1 96 ? -19.199 -20.554 10.809 1.00 88.06 96 LYS A C 1
ATOM 768 O O . LYS A 1 96 ? -18.538 -19.621 10.371 1.00 88.06 96 LYS A O 1
ATOM 773 N N . LEU A 1 97 ? -20.449 -20.792 10.409 1.00 89.75 97 LEU A N 1
ATOM 774 C CA . LEU A 1 97 ? -21.127 -19.947 9.422 1.00 89.75 97 LEU A CA 1
ATOM 775 C C . LEU A 1 97 ? -21.360 -18.522 9.939 1.00 89.75 97 LEU A C 1
ATOM 777 O O . LEU A 1 97 ? -21.263 -17.570 9.166 1.00 89.75 97 LEU A O 1
ATOM 781 N N . GLU A 1 98 ? -21.673 -18.354 11.225 1.00 89.06 98 GLU A N 1
ATOM 782 C CA . GLU A 1 98 ? -21.788 -17.029 11.848 1.00 89.06 98 GLU A CA 1
ATOM 783 C C . GLU A 1 98 ? -20.436 -16.305 11.894 1.00 89.06 98 GLU A C 1
ATOM 785 O O . GLU A 1 98 ? -20.356 -15.132 11.522 1.00 89.06 98 GLU A O 1
ATOM 790 N N . GLU A 1 99 ? -19.368 -17.006 12.273 1.00 90.88 99 GLU A N 1
ATOM 791 C CA . GLU A 1 99 ? -18.006 -16.464 12.284 1.00 90.88 99 GLU A CA 1
ATOM 792 C C . GLU A 1 99 ? -17.538 -16.063 10.876 1.00 90.88 99 GLU A C 1
ATOM 794 O O . GLU A 1 99 ? -17.037 -14.953 10.684 1.00 90.88 99 GLU A O 1
ATOM 799 N N . GLU A 1 100 ? -17.757 -16.910 9.868 1.00 90.44 100 GLU A N 1
ATOM 800 C CA . GLU A 1 100 ? -17.419 -16.615 8.471 1.00 90.44 100 GLU A CA 1
ATOM 801 C C . GLU A 1 100 ? -18.189 -15.400 7.934 1.00 90.44 100 GLU A C 1
ATOM 803 O O . GLU A 1 100 ? -17.601 -14.538 7.273 1.00 90.44 100 GLU A O 1
ATOM 808 N N . LYS A 1 101 ? -19.483 -15.277 8.262 1.00 92.94 101 LYS A N 1
ATOM 809 C CA . LYS A 1 101 ? -20.295 -14.099 7.908 1.00 92.94 101 LYS A CA 1
ATOM 810 C C . LYS A 1 101 ? -19.781 -12.831 8.586 1.00 92.94 101 LYS A C 1
ATOM 812 O O . LYS A 1 101 ? -19.655 -11.803 7.922 1.00 92.94 101 LYS A O 1
ATOM 817 N N . ALA A 1 102 ? -19.438 -12.901 9.871 1.00 91.06 102 ALA A N 1
ATOM 818 C CA . ALA A 1 102 ? -18.896 -11.762 10.610 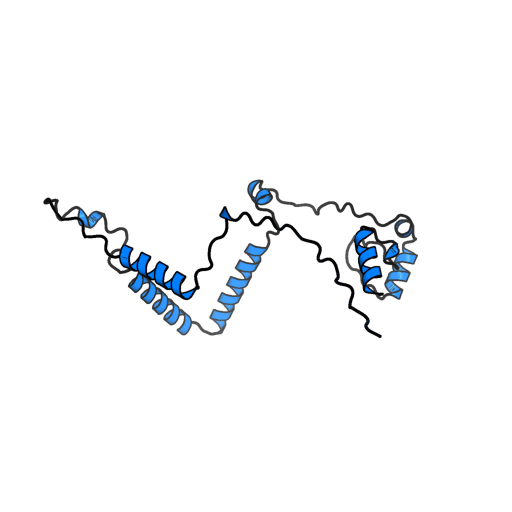1.00 91.06 102 ALA A CA 1
ATOM 819 C C . ALA A 1 102 ? -17.542 -11.305 10.041 1.00 91.06 102 ALA A C 1
ATOM 821 O O . ALA A 1 102 ? -17.289 -10.106 9.904 1.00 91.06 102 ALA A O 1
ATOM 822 N N . ILE A 1 103 ? -16.682 -12.250 9.650 1.00 89.06 103 ILE A N 1
ATOM 823 C CA . ILE A 1 103 ? -15.417 -11.947 8.971 1.00 89.06 103 ILE A CA 1
ATOM 824 C C . ILE A 1 103 ? -15.690 -11.301 7.611 1.00 89.06 103 ILE A C 1
ATOM 826 O O . ILE A 1 103 ? -15.056 -10.298 7.280 1.00 89.06 103 ILE A O 1
ATOM 830 N N . MET A 1 104 ? -16.641 -11.827 6.837 1.00 86.25 104 MET A N 1
ATOM 831 C CA . MET A 1 104 ? -17.004 -11.272 5.532 1.00 86.25 104 MET A CA 1
ATOM 832 C C . MET A 1 104 ? -17.505 -9.828 5.648 1.00 86.25 104 MET A C 1
ATOM 834 O O . MET A 1 104 ? -17.077 -8.965 4.879 1.00 86.25 104 MET A O 1
ATOM 838 N N . GLU A 1 105 ? -18.345 -9.540 6.640 1.00 88.88 105 GLU A N 1
ATOM 839 C CA . GLU A 1 105 ? -18.832 -8.188 6.909 1.00 88.88 105 GLU A CA 1
ATOM 840 C C . GLU A 1 105 ? -17.694 -7.253 7.350 1.00 88.88 105 GLU A C 1
ATOM 842 O O . GLU A 1 105 ? -17.541 -6.153 6.812 1.00 88.88 105 GLU A O 1
ATOM 847 N N . ALA A 1 106 ? -16.828 -7.707 8.259 1.00 81.81 106 ALA A N 1
ATOM 848 C CA . ALA A 1 106 ? -15.678 -6.928 8.714 1.00 81.81 106 ALA A CA 1
ATOM 849 C C . ALA A 1 106 ? -14.688 -6.625 7.573 1.00 81.81 106 ALA A C 1
ATOM 851 O O . ALA A 1 106 ? -14.116 -5.532 7.509 1.00 81.81 106 ALA A O 1
ATOM 852 N N . VAL A 1 107 ? -14.484 -7.571 6.653 1.00 83.50 107 VAL A N 1
ATOM 853 C CA . VAL A 1 107 ? -13.645 -7.382 5.460 1.00 83.50 107 VAL A CA 1
ATOM 854 C C . VAL A 1 107 ? -14.300 -6.404 4.483 1.00 83.50 107 VAL A C 1
ATOM 856 O O . VAL A 1 107 ? -13.608 -5.532 3.953 1.00 83.50 107 VAL A O 1
ATOM 859 N N . ALA A 1 108 ? -15.619 -6.487 4.287 1.00 76.62 108 ALA A N 1
ATOM 860 C CA . ALA A 1 108 ? -16.360 -5.548 3.446 1.00 76.62 108 ALA A CA 1
ATOM 861 C C . ALA A 1 108 ? -16.263 -4.107 3.977 1.00 76.62 108 ALA A C 1
ATOM 863 O O . ALA A 1 108 ? -16.012 -3.180 3.206 1.00 76.62 108 ALA A O 1
ATOM 864 N N . GLN A 1 109 ? -16.368 -3.922 5.295 1.00 70.25 109 GLN A N 1
ATOM 865 C CA . GLN A 1 109 ? -16.225 -2.615 5.944 1.00 70.25 109 GLN A CA 1
ATOM 866 C C . GLN A 1 109 ? -14.795 -2.053 5.842 1.00 70.25 109 GLN A C 1
ATOM 868 O O . GLN A 1 109 ? -14.611 -0.851 5.654 1.00 70.25 109 GLN A O 1
ATOM 873 N N . ARG A 1 110 ? -13.761 -2.905 5.913 1.00 64.44 110 ARG A N 1
ATOM 874 C CA . ARG A 1 110 ? -12.343 -2.489 5.829 1.00 64.44 110 ARG A CA 1
ATOM 875 C C . ARG A 1 110 ? -11.861 -2.139 4.418 1.00 64.44 110 ARG A C 1
ATOM 877 O O . ARG A 1 110 ? -10.706 -1.750 4.256 1.00 64.44 110 ARG A O 1
ATOM 884 N N . ARG A 1 111 ? -12.707 -2.256 3.390 1.00 60.22 111 ARG A N 1
ATOM 885 C CA . ARG A 1 111 ? -12.307 -2.078 1.983 1.00 60.22 111 ARG A CA 1
ATOM 886 C C . ARG A 1 111 ? -12.061 -0.620 1.563 1.00 60.22 111 ARG A C 1
ATOM 888 O O . ARG A 1 111 ? -11.644 -0.380 0.433 1.00 60.22 111 ARG A O 1
ATOM 895 N N . LEU A 1 112 ? -12.297 0.356 2.436 1.00 65.31 112 LEU A N 1
ATOM 896 C CA . LEU A 1 112 ? -12.086 1.771 2.131 1.00 65.31 112 LEU A CA 1
ATOM 897 C C . LEU A 1 112 ? -10.711 2.225 2.636 1.00 65.31 112 LEU A C 1
ATOM 899 O O . LEU A 1 112 ? -10.582 2.747 3.738 1.00 65.31 112 LEU A O 1
ATOM 903 N N . LEU A 1 113 ? -9.681 2.096 1.796 1.00 69.94 113 LEU A N 1
ATOM 904 C CA . LEU A 1 113 ? -8.440 2.876 1.926 1.00 69.94 113 LEU A CA 1
ATOM 905 C C . LEU A 1 113 ? -8.684 4.340 1.494 1.00 69.94 113 LEU A C 1
ATOM 907 O O . LEU A 1 113 ? -7.928 4.887 0.698 1.00 69.94 113 LEU A O 1
ATOM 911 N N . ALA A 1 114 ? -9.780 4.945 1.955 1.00 73.38 114 ALA A N 1
ATOM 912 C CA . ALA A 1 114 ? -10.190 6.301 1.607 1.00 73.38 114 ALA A CA 1
ATOM 913 C C . ALA A 1 114 ? -10.039 7.209 2.828 1.00 73.38 114 ALA A C 1
ATOM 915 O O . ALA A 1 114 ? -10.379 6.831 3.953 1.00 73.38 114 ALA A O 1
ATOM 916 N N . SER A 1 115 ? -9.530 8.417 2.615 1.00 81.88 115 SER A N 1
ATOM 917 C CA . SER A 1 115 ? -9.426 9.412 3.683 1.00 81.88 115 SER A CA 1
ATOM 918 C C . SER A 1 115 ? -10.818 9.906 4.106 1.00 81.88 115 SER A C 1
ATOM 920 O O . SER A 1 115 ? -11.724 10.015 3.281 1.00 81.88 115 SER A O 1
ATOM 922 N N . VAL A 1 116 ? -10.991 10.305 5.375 1.00 80.19 116 VAL A N 1
ATOM 923 C CA . VAL A 1 116 ? -12.238 10.928 5.881 1.00 80.19 116 VAL A CA 1
ATOM 924 C C . VAL A 1 116 ? -12.643 12.138 5.028 1.00 80.19 116 VAL A C 1
ATOM 926 O O . VAL A 1 116 ? -13.826 12.368 4.785 1.00 80.19 116 VAL A O 1
ATOM 929 N N . GLN A 1 117 ? -11.660 12.883 4.5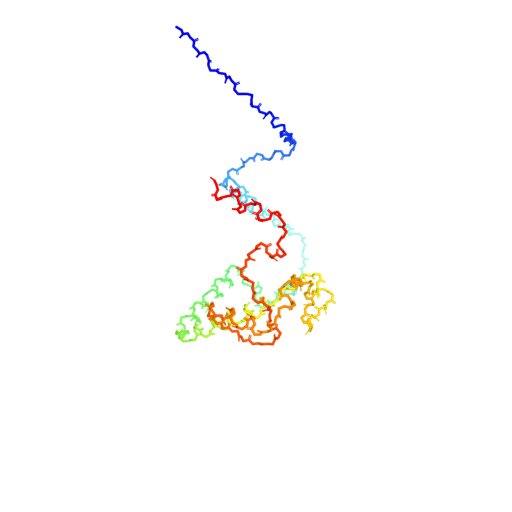12 1.00 83.31 117 GLN A N 1
ATOM 930 C CA . GLN A 1 117 ? -11.902 14.014 3.615 1.00 83.31 117 GLN A CA 1
ATOM 931 C C . GLN A 1 117 ? -12.456 13.592 2.248 1.00 83.31 117 GLN A C 1
ATOM 933 O O . GLN A 1 117 ? -13.222 14.341 1.651 1.00 83.31 117 GLN A O 1
ATOM 938 N N . GLU A 1 118 ? -12.068 12.425 1.737 1.00 84.56 118 GLU A N 1
ATOM 939 C CA . GLU A 1 118 ? -12.534 11.910 0.443 1.00 84.56 118 GLU A CA 1
ATOM 940 C C . GLU A 1 118 ? -13.945 11.340 0.562 1.00 84.56 118 GLU A C 1
ATOM 942 O O . GLU A 1 118 ? -14.786 11.613 -0.294 1.00 84.56 118 GLU A O 1
ATOM 947 N N . LEU A 1 119 ? -14.229 10.649 1.672 1.00 81.44 119 LEU A N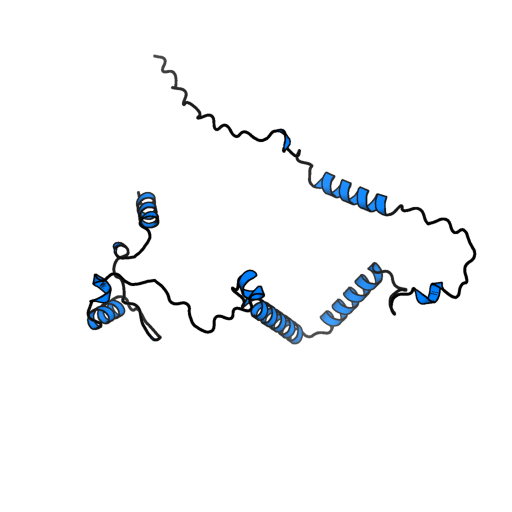 1
ATOM 948 C CA . LEU A 1 119 ? -15.567 10.160 2.005 1.00 81.44 119 LEU A CA 1
ATOM 949 C C . LEU A 1 119 ? -16.566 11.313 2.147 1.00 81.44 119 LEU A C 1
ATOM 951 O O . LEU A 1 119 ? -17.645 11.261 1.564 1.00 81.44 119 LEU A O 1
ATOM 955 N N . ALA A 1 120 ? -16.190 12.386 2.852 1.00 84.88 120 ALA A N 1
ATOM 956 C CA . ALA A 1 120 ? -17.038 13.570 3.006 1.00 84.88 120 ALA A CA 1
ATOM 957 C C . ALA A 1 120 ? -17.301 14.295 1.674 1.00 84.88 120 ALA A C 1
ATOM 959 O O . ALA A 1 120 ? -18.368 14.873 1.483 1.00 84.88 120 ALA A O 1
ATOM 960 N N . LYS A 1 121 ? -16.335 14.260 0.748 1.00 86.06 121 LYS A N 1
ATOM 961 C CA . LYS A 1 121 ? -16.463 14.844 -0.596 1.00 86.06 121 LYS A CA 1
ATOM 962 C C . LYS A 1 121 ? -17.152 13.910 -1.598 1.00 86.06 121 LYS A C 1
ATOM 964 O O . LYS A 1 121 ? -17.372 14.324 -2.732 1.00 86.06 121 LYS A O 1
ATOM 969 N N . GLY A 1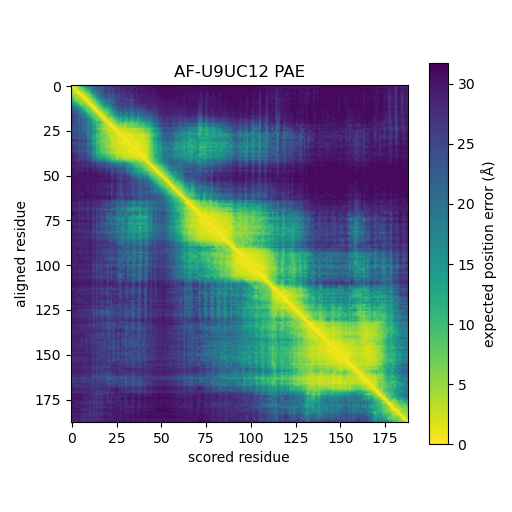 122 ? -17.466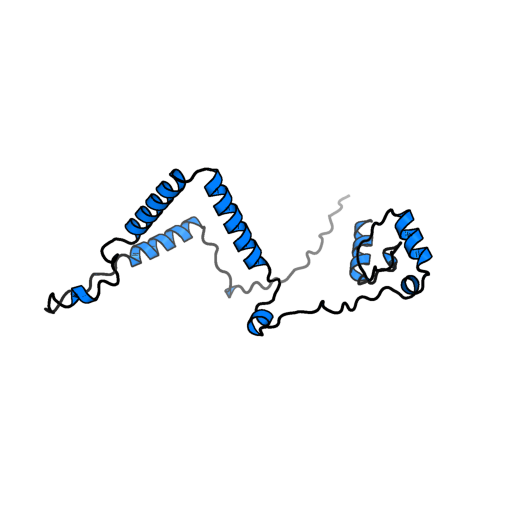 12.671 -1.210 1.00 85.88 122 GLY A N 1
ATOM 970 C CA . GLY A 1 122 ? -18.072 11.674 -2.094 1.00 85.88 122 GLY A CA 1
ATOM 971 C C . GLY A 1 122 ? -17.203 11.314 -3.304 1.00 85.88 122 GLY A C 1
ATOM 972 O O . GLY A 1 122 ? -17.739 10.956 -4.350 1.00 85.88 122 GLY A O 1
ATOM 973 N N . ILE A 1 123 ? -15.875 11.444 -3.200 1.00 80.75 123 ILE A N 1
ATOM 974 C CA . ILE A 1 123 ? -14.969 11.181 -4.326 1.00 80.75 123 ILE A CA 1
ATOM 975 C C . ILE A 1 123 ? -14.780 9.671 -4.457 1.00 80.75 123 ILE A C 1
ATOM 977 O O . ILE A 1 123 ? -14.223 9.023 -3.574 1.00 80.75 123 ILE A O 1
ATOM 981 N N . ILE A 1 124 ? -15.229 9.122 -5.584 1.00 82.81 124 ILE A N 1
ATOM 982 C CA . ILE A 1 124 ? -15.036 7.719 -5.947 1.00 82.81 124 ILE A CA 1
ATOM 983 C C . ILE A 1 124 ? -14.032 7.678 -7.097 1.00 82.81 124 ILE A C 1
ATOM 985 O O . ILE A 1 124 ? -14.320 8.148 -8.197 1.00 82.81 124 ILE A O 1
ATOM 989 N N . TYR A 1 125 ? -12.846 7.120 -6.849 1.00 82.00 125 TYR A N 1
ATOM 990 C CA . TYR A 1 125 ? -11.851 6.906 -7.896 1.00 82.00 125 TYR A CA 1
ATOM 991 C C . TYR A 1 125 ? -12.271 5.711 -8.759 1.00 82.00 125 TYR A C 1
ATOM 993 O O . TYR A 1 125 ? -12.164 4.559 -8.339 1.00 82.00 125 TYR A O 1
ATOM 1001 N N . THR A 1 126 ? -12.787 5.990 -9.954 1.00 84.12 126 THR A N 1
ATOM 1002 C CA . THR A 1 126 ? -13.160 4.970 -10.949 1.00 84.12 126 THR A CA 1
ATOM 1003 C C . THR A 1 126 ? -11.977 4.540 -11.811 1.00 84.12 126 THR A C 1
ATOM 1005 O O . THR A 1 126 ? -11.944 3.414 -12.297 1.00 84.12 126 THR A O 1
ATOM 1008 N N . GLU A 1 127 ? -11.001 5.429 -11.992 1.00 86.00 127 GLU A N 1
ATOM 1009 C CA . GLU A 1 127 ? -9.807 5.197 -12.799 1.00 86.00 127 GLU A CA 1
ATOM 1010 C C . GLU A 1 127 ? -8.564 5.023 -11.915 1.00 86.00 127 GLU A C 1
ATOM 1012 O O . GLU A 1 127 ? -8.447 5.677 -10.871 1.00 86.00 127 GLU A O 1
ATOM 1017 N N . PRO A 1 128 ? -7.600 4.178 -12.326 1.00 81.94 128 PRO A N 1
ATOM 1018 C CA . PRO A 1 128 ? -6.325 4.076 -11.635 1.00 81.94 128 PRO A CA 1
ATOM 1019 C C . PRO A 1 128 ? -5.579 5.414 -11.703 1.00 81.94 128 PRO A C 1
ATOM 1021 O O . PRO A 1 128 ? -5.506 6.065 -12.747 1.00 81.94 128 PRO A O 1
ATOM 1024 N N . MET A 1 129 ? -4.986 5.826 -10.581 1.00 81.94 129 MET A N 1
ATOM 1025 C CA . MET A 1 129 ? -4.184 7.047 -10.535 1.00 81.94 129 MET A CA 1
ATOM 1026 C C . MET A 1 129 ? -3.017 6.965 -11.524 1.00 81.94 129 MET A C 1
ATOM 1028 O O . MET A 1 129 ? -2.271 5.984 -11.550 1.00 81.94 129 MET A O 1
ATOM 1032 N N . LYS A 1 130 ? -2.811 8.032 -12.304 1.00 80.75 130 LYS A N 1
ATOM 1033 C CA . LYS A 1 130 ? -1.677 8.127 -13.231 1.00 80.75 130 LYS A CA 1
ATOM 1034 C C . LYS A 1 130 ? -0.375 8.175 -12.436 1.00 80.75 130 LYS A C 1
ATOM 1036 O O . LYS A 1 130 ? -0.066 9.179 -11.794 1.00 80.75 130 LYS A O 1
ATOM 1041 N N . THR A 1 131 ? 0.412 7.104 -12.488 1.00 80.44 131 THR A N 1
ATOM 1042 C CA . THR A 1 131 ? 1.733 7.088 -11.856 1.00 80.44 131 THR A CA 1
ATOM 1043 C C . THR A 1 131 ? 2.659 8.067 -12.577 1.00 80.44 131 THR A C 1
ATOM 1045 O O . THR A 1 131 ? 2.798 8.017 -13.798 1.00 80.44 131 THR A O 1
ATOM 1048 N N . THR A 1 132 ? 3.350 8.930 -11.834 1.00 81.44 132 THR A N 1
ATOM 1049 C CA . THR A 1 132 ? 4.401 9.809 -12.384 1.00 81.44 132 THR A CA 1
ATOM 1050 C C . THR A 1 132 ? 5.716 9.069 -12.633 1.00 81.44 132 THR A C 1
ATOM 1052 O O . THR A 1 132 ? 6.662 9.637 -13.185 1.00 81.44 132 THR A O 1
ATOM 1055 N N . TRP A 1 133 ? 5.791 7.796 -12.235 1.00 80.25 133 TRP A N 1
ATOM 1056 C CA . TRP A 1 133 ? 6.998 7.003 -12.361 1.00 80.25 133 TRP A CA 1
ATOM 1057 C C . TRP A 1 133 ? 7.327 6.722 -13.825 1.00 80.25 133 TRP A C 1
ATOM 1059 O O . TRP A 1 133 ? 6.499 6.284 -14.620 1.00 80.25 133 TRP A O 1
ATOM 1069 N N . ARG A 1 134 ? 8.579 6.995 -14.179 1.00 80.94 134 ARG A N 1
ATOM 1070 C CA . ARG A 1 134 ? 9.098 6.900 -15.536 1.00 80.94 134 ARG A CA 1
ATOM 1071 C C . ARG A 1 134 ? 10.474 6.237 -15.467 1.00 80.94 134 ARG A C 1
ATOM 1073 O O . ARG A 1 134 ? 11.374 6.823 -14.862 1.00 80.94 134 ARG A O 1
ATOM 1080 N N . PRO A 1 135 ? 10.684 5.055 -16.082 1.00 83.56 135 PRO A N 1
ATOM 1081 C CA . PRO A 1 135 ? 11.988 4.404 -16.054 1.00 83.56 135 PRO A CA 1
ATOM 1082 C C . PRO A 1 135 ? 13.021 5.273 -16.785 1.00 83.56 135 PRO A C 1
ATOM 1084 O O . PRO A 1 135 ? 12.654 5.942 -17.762 1.00 83.56 135 PRO A O 1
ATOM 1087 N N . PRO A 1 136 ? 14.296 5.278 -16.358 1.00 85.31 136 PRO A N 1
ATOM 1088 C CA . PRO A 1 136 ? 15.338 6.048 -17.025 1.00 85.31 136 PRO A CA 1
ATOM 1089 C C . PRO A 1 136 ? 15.477 5.701 -18.504 1.00 85.31 136 PRO A C 1
ATOM 1091 O O . PRO A 1 136 ? 15.266 4.560 -18.924 1.00 85.31 136 PRO A O 1
ATOM 1094 N N . ARG A 1 137 ? 15.892 6.701 -19.283 1.00 84.81 137 ARG A N 1
ATOM 1095 C CA . ARG A 1 137 ? 15.975 6.646 -20.747 1.00 84.81 137 ARG A CA 1
ATOM 1096 C C . ARG A 1 137 ? 16.733 5.414 -21.264 1.00 84.81 137 ARG A C 1
ATOM 1098 O O . ARG A 1 137 ? 16.212 4.691 -22.098 1.00 84.81 137 ARG A O 1
ATOM 1105 N N . GLN A 1 138 ? 17.883 5.107 -20.664 1.00 84.62 138 GLN A N 1
ATOM 1106 C CA . GLN A 1 138 ? 18.745 3.974 -21.035 1.00 84.62 138 GLN A CA 1
ATOM 1107 C C . GLN A 1 138 ? 18.090 2.590 -20.915 1.00 84.62 138 GLN A C 1
ATOM 1109 O O . GLN A 1 138 ? 18.596 1.625 -21.481 1.00 84.62 138 GLN A O 1
ATOM 1114 N N . ILE A 1 139 ? 17.040 2.459 -20.102 1.00 87.50 139 ILE A N 1
ATOM 1115 C CA . ILE A 1 139 ? 16.292 1.207 -19.934 1.00 87.50 139 ILE A CA 1
ATOM 1116 C C . ILE A 1 139 ? 15.067 1.221 -20.846 1.00 87.50 139 ILE A C 1
ATOM 1118 O O . ILE A 1 139 ? 14.736 0.203 -21.432 1.00 87.50 139 ILE A O 1
ATOM 1122 N N . ARG A 1 140 ? 14.434 2.386 -21.011 1.00 86.25 140 ARG A N 1
ATOM 1123 C CA . ARG A 1 140 ? 13.266 2.564 -21.879 1.00 86.25 140 ARG A CA 1
ATOM 1124 C C . ARG A 1 140 ? 13.573 2.378 -23.366 1.00 86.25 140 ARG A C 1
ATOM 1126 O O . ARG A 1 140 ? 12.729 1.866 -24.082 1.00 86.25 140 ARG A O 1
ATOM 1133 N N . GLU A 1 141 ? 14.742 2.818 -23.823 1.00 88.88 141 GLU A N 1
ATOM 1134 C CA . GLU A 1 141 ? 15.136 2.764 -25.242 1.00 88.88 141 GLU A CA 1
ATOM 1135 C C . GLU A 1 141 ? 15.688 1.397 -25.681 1.00 88.88 141 GLU A C 1
ATOM 1137 O O . GLU A 1 141 ? 16.036 1.226 -26.846 1.00 88.88 141 GLU A O 1
ATOM 1142 N N . ARG A 1 142 ? 15.798 0.420 -24.772 1.00 88.12 142 ARG A N 1
ATOM 1143 C CA . ARG A 1 142 ? 16.270 -0.926 -25.124 1.00 88.12 142 ARG A CA 1
ATOM 1144 C C . ARG A 1 142 ? 15.230 -1.667 -25.952 1.00 88.12 142 ARG A C 1
ATOM 1146 O O . ARG A 1 142 ? 14.029 -1.442 -25.815 1.00 88.12 142 ARG A O 1
ATOM 1153 N N . ALA A 1 143 ? 15.708 -2.590 -26.780 1.00 92.50 143 ALA A N 1
ATOM 1154 C CA . ALA A 1 143 ? 14.834 -3.446 -27.560 1.00 92.50 143 ALA A CA 1
ATOM 1155 C C . ALA A 1 143 ? 14.022 -4.368 -26.639 1.00 92.50 143 ALA A C 1
ATOM 1157 O O . ALA A 1 143 ? 14.519 -4.856 -25.623 1.00 92.50 143 ALA A O 1
ATOM 1158 N N . GLN A 1 144 ? 12.784 -4.672 -27.030 1.00 89.06 144 GLN A N 1
ATOM 1159 C CA . GLN A 1 144 ? 11.937 -5.587 -26.264 1.00 89.06 144 GLN A CA 1
ATOM 1160 C C . GLN A 1 144 ? 12.556 -6.991 -26.146 1.00 89.06 144 GLN A C 1
ATOM 1162 O O . GLN A 1 144 ? 12.473 -7.605 -25.088 1.00 89.06 144 GLN A O 1
ATOM 1167 N N . ALA A 1 145 ? 13.283 -7.444 -27.174 1.00 92.25 145 ALA A N 1
ATOM 1168 C CA . ALA A 1 145 ? 14.031 -8.701 -27.138 1.00 92.25 145 ALA A CA 1
ATOM 1169 C C . ALA A 1 145 ? 15.067 -8.742 -26.000 1.00 92.25 145 ALA A C 1
ATOM 1171 O O . ALA A 1 145 ? 15.233 -9.774 -25.350 1.00 92.25 145 ALA A O 1
ATOM 1172 N N . ASP A 1 146 ? 15.715 -7.612 -25.698 1.00 91.75 146 ASP A N 1
ATOM 1173 C CA . ASP A 1 146 ? 16.642 -7.524 -24.569 1.00 91.75 146 ASP A CA 1
ATOM 1174 C C . ASP A 1 146 ? 15.895 -7.630 -23.236 1.00 91.75 146 ASP A C 1
ATOM 1176 O O . ASP A 1 146 ? 16.401 -8.237 -22.291 1.00 91.75 146 ASP A O 1
ATOM 1180 N N . HIS A 1 147 ? 14.691 -7.056 -23.138 1.00 91.75 147 HIS A N 1
ATOM 1181 C CA . HIS A 1 147 ? 13.843 -7.199 -21.953 1.00 91.75 147 HIS A CA 1
ATOM 1182 C C . HIS A 1 147 ? 13.448 -8.657 -21.729 1.00 91.75 147 HIS A C 1
ATOM 1184 O O . HIS A 1 147 ? 13.571 -9.156 -20.608 1.00 91.75 147 HIS A O 1
ATOM 1190 N N . ASP A 1 148 ? 13.047 -9.355 -22.785 1.00 91.75 148 ASP A N 1
ATOM 1191 C CA . ASP A 1 148 ? 12.623 -10.751 -22.701 1.00 91.75 148 ASP A CA 1
ATOM 1192 C C . ASP A 1 148 ? 13.796 -11.687 -22.395 1.00 91.75 148 ASP A C 1
ATOM 1194 O O . ASP A 1 148 ? 13.673 -12.551 -21.528 1.00 91.75 148 ASP A O 1
ATOM 1198 N N . ALA A 1 149 ? 14.974 -11.450 -22.979 1.00 93.88 149 ALA A N 1
ATOM 1199 C CA . ALA A 1 149 ? 16.191 -12.185 -22.633 1.00 93.88 149 ALA A CA 1
ATOM 1200 C C . ALA A 1 149 ? 16.562 -12.019 -21.149 1.00 93.88 149 ALA A C 1
ATOM 1202 O O . ALA A 1 149 ? 16.991 -12.968 -20.488 1.00 93.88 149 ALA A O 1
ATOM 1203 N N . ILE A 1 150 ? 16.376 -10.816 -20.592 1.00 93.06 150 ILE A N 1
ATOM 1204 C CA . ILE A 1 150 ? 16.586 -10.565 -19.161 1.00 93.06 150 ILE A CA 1
ATOM 1205 C C . ILE A 1 150 ? 15.543 -11.318 -18.329 1.00 93.06 150 ILE A C 1
ATOM 1207 O O . ILE A 1 150 ? 15.916 -11.962 -17.350 1.00 93.06 150 ILE A O 1
ATOM 1211 N N . ARG A 1 151 ? 14.262 -11.273 -18.710 1.00 93.69 151 ARG A N 1
ATOM 1212 C CA . ARG A 1 151 ? 13.191 -12.003 -18.011 1.00 93.69 151 ARG A CA 1
ATOM 1213 C C . ARG A 1 151 ? 13.461 -13.503 -18.000 1.00 93.69 151 ARG A C 1
ATOM 1215 O O . ARG A 1 151 ? 13.406 -14.106 -16.935 1.00 93.69 151 ARG A O 1
ATOM 1222 N N . GLN A 1 152 ? 13.849 -14.076 -19.136 1.00 93.94 152 GLN A N 1
ATOM 1223 C CA . GLN A 1 152 ? 14.209 -15.490 -19.253 1.00 93.94 152 GLN A CA 1
ATOM 1224 C C . GLN A 1 152 ? 15.422 -15.843 -18.390 1.00 93.94 152 GLN A C 1
ATOM 1226 O O . GLN A 1 152 ? 15.371 -16.812 -17.636 1.00 93.94 152 GLN A O 1
ATOM 1231 N N . ARG A 1 153 ? 16.487 -15.028 -18.431 1.00 95.06 153 ARG A N 1
ATOM 1232 C CA . ARG A 1 153 ? 17.705 -15.250 -17.632 1.00 95.06 153 ARG A CA 1
ATOM 1233 C C . ARG A 1 153 ? 17.434 -15.285 -16.126 1.00 95.06 153 ARG A C 1
ATOM 1235 O O . ARG A 1 153 ? 18.118 -16.008 -15.410 1.00 95.06 153 ARG A O 1
ATOM 1242 N N . TYR A 1 154 ? 16.491 -14.475 -15.652 1.00 93.25 154 TYR A N 1
ATOM 1243 C CA . TYR A 1 154 ? 16.121 -14.397 -14.236 1.00 93.25 154 TYR A CA 1
ATOM 1244 C C . TYR A 1 154 ? 14.828 -15.155 -13.905 1.00 93.25 154 TYR A C 1
ATOM 1246 O O . TYR A 1 154 ? 14.324 -15.010 -12.796 1.00 93.25 154 TYR A O 1
ATOM 1254 N N . HIS A 1 155 ? 14.296 -15.945 -14.844 1.00 94.12 155 HIS A N 1
ATOM 1255 C CA . HIS A 1 155 ? 13.047 -16.699 -14.695 1.00 94.12 155 HIS A CA 1
ATOM 1256 C C . HIS A 1 155 ? 11.872 -15.848 -14.178 1.00 94.12 155 HIS A C 1
ATOM 1258 O O . HIS A 1 155 ? 11.084 -16.278 -13.337 1.00 94.12 155 HIS A O 1
ATOM 1264 N N . ILE A 1 156 ? 11.762 -14.616 -14.678 1.00 92.50 156 ILE A N 1
ATOM 1265 C CA . ILE A 1 156 ? 10.691 -13.685 -14.325 1.00 92.50 156 ILE A CA 1
ATOM 1266 C C . ILE A 1 156 ? 9.465 -14.035 -15.167 1.00 92.50 156 ILE A C 1
ATOM 1268 O O . ILE A 1 156 ? 9.438 -13.777 -16.371 1.00 92.50 156 ILE A O 1
ATOM 1272 N N . LEU A 1 157 ? 8.454 -14.600 -14.515 1.00 92.00 157 LEU A N 1
ATOM 1273 C CA . LEU A 1 157 ? 7.123 -14.790 -15.082 1.00 92.00 157 LEU A CA 1
ATOM 1274 C C . LEU A 1 157 ? 6.350 -13.479 -14.948 1.00 92.00 157 LEU A C 1
ATOM 1276 O O . LEU A 1 157 ? 6.362 -12.862 -13.882 1.00 92.00 157 LEU A O 1
ATOM 1280 N N . VAL A 1 158 ? 5.711 -13.038 -16.028 1.00 89.19 158 VAL A N 1
ATOM 1281 C CA . VAL A 1 158 ? 4.895 -11.826 -16.007 1.00 89.19 158 VAL A CA 1
ATOM 1282 C C . VAL A 1 158 ? 3.550 -12.095 -16.656 1.00 89.19 158 VAL A C 1
ATOM 1284 O O . VAL A 1 158 ? 3.490 -12.647 -17.751 1.00 89.19 158 VAL A O 1
ATOM 1287 N N . GLU A 1 159 ? 2.496 -11.649 -15.984 1.00 89.25 159 GLU A N 1
ATOM 1288 C CA . GLU A 1 159 ? 1.115 -11.677 -16.451 1.00 89.25 159 GLU A CA 1
ATOM 1289 C C . GLU A 1 159 ? 0.557 -10.248 -16.415 1.00 89.25 159 GLU A C 1
ATOM 1291 O O . GLU A 1 159 ? 0.862 -9.486 -15.494 1.00 89.25 159 GLU A O 1
ATOM 1296 N N . GLY A 1 160 ? -0.242 -9.878 -17.417 1.00 88.88 160 GLY A N 1
ATOM 1297 C CA . GLY A 1 160 ? -0.894 -8.568 -17.508 1.00 88.88 160 GLY A CA 1
ATOM 1298 C C . GLY A 1 160 ? -0.463 -7.715 -18.705 1.00 88.88 160 GLY A C 1
ATOM 1299 O O . GLY A 1 160 ? 0.366 -8.112 -19.525 1.00 88.88 160 GLY A O 1
ATOM 1300 N N . GLU A 1 161 ? -1.066 -6.531 -18.797 1.00 82.62 161 GLU A N 1
ATOM 1301 C CA . GLU A 1 161 ? -0.824 -5.525 -19.838 1.00 82.62 161 GLU A CA 1
ATOM 1302 C C . GLU A 1 161 ? 0.122 -4.422 -19.322 1.00 82.62 161 GLU A C 1
ATOM 1304 O O . GLU A 1 161 ? 0.181 -4.161 -18.123 1.00 82.62 161 GLU A O 1
ATOM 1309 N N . ASP A 1 162 ? 0.876 -3.786 -20.226 1.00 84.19 162 ASP A N 1
ATOM 1310 C CA . ASP A 1 162 ? 1.862 -2.723 -19.927 1.00 84.19 162 ASP A CA 1
ATOM 1311 C C . ASP A 1 162 ? 2.965 -3.119 -18.917 1.00 84.19 162 ASP A C 1
ATOM 1313 O O . ASP A 1 162 ? 3.136 -2.551 -17.836 1.00 84.19 162 ASP A O 1
ATOM 1317 N N . ILE A 1 163 ? 3.752 -4.137 -19.278 1.00 87.12 163 ILE A N 1
ATOM 1318 C CA . ILE A 1 163 ? 4.807 -4.671 -18.411 1.00 87.12 163 ILE A CA 1
ATOM 1319 C C . ILE A 1 163 ? 6.015 -3.717 -18.365 1.00 87.12 163 ILE A C 1
ATOM 1321 O O . ILE A 1 163 ? 6.664 -3.507 -19.399 1.00 87.12 163 ILE A O 1
ATOM 1325 N N . PRO A 1 164 ? 6.442 -3.244 -17.178 1.00 87.69 164 PRO A N 1
ATOM 1326 C CA . PRO A 1 164 ? 7.619 -2.395 -17.067 1.00 87.69 164 PRO A CA 1
ATOM 1327 C C . PRO A 1 164 ? 8.912 -3.127 -17.486 1.00 87.69 164 PRO A C 1
ATOM 1329 O O . PRO A 1 164 ? 9.039 -4.352 -17.346 1.00 87.69 164 PRO A O 1
ATOM 1332 N N . PRO A 1 165 ? 9.921 -2.390 -17.986 1.00 89.56 165 PRO A N 1
ATOM 1333 C CA . PRO A 1 165 ? 11.176 -2.989 -18.419 1.00 89.56 165 PRO A CA 1
ATOM 1334 C C . PRO A 1 165 ? 12.003 -3.496 -17.219 1.00 89.56 165 PRO A C 1
ATOM 1336 O O . PRO A 1 165 ? 12.088 -2.815 -16.191 1.00 89.56 165 PRO A O 1
ATOM 1339 N N . PRO A 1 166 ? 12.657 -4.669 -17.328 1.00 90.06 166 PRO A N 1
ATOM 1340 C CA . PRO A 1 166 ? 13.428 -5.248 -16.233 1.00 90.06 166 PRO A CA 1
ATOM 1341 C C . PRO A 1 166 ? 14.735 -4.480 -15.973 1.00 90.06 166 PRO A C 1
ATOM 1343 O O . PRO A 1 166 ? 15.470 -4.103 -16.891 1.00 90.06 166 PRO A O 1
ATOM 1346 N N . ILE A 1 167 ? 15.068 -4.287 -14.693 1.00 87.50 167 ILE A N 1
ATOM 1347 C CA . ILE A 1 167 ? 16.244 -3.523 -14.249 1.00 87.50 167 ILE A CA 1
ATOM 1348 C C . ILE A 1 167 ? 17.278 -4.472 -13.634 1.00 87.50 167 ILE A C 1
ATOM 1350 O O . ILE A 1 167 ? 16.999 -5.140 -12.647 1.00 87.50 167 ILE A O 1
ATOM 1354 N N . LYS A 1 168 ? 18.500 -4.487 -14.182 1.00 83.25 168 LYS A N 1
ATOM 1355 C CA . LYS A 1 168 ? 19.605 -5.338 -13.690 1.00 83.25 168 LYS A CA 1
ATOM 1356 C C . LYS A 1 168 ? 20.281 -4.803 -12.421 1.00 83.25 168 LYS A C 1
ATOM 1358 O O . LYS A 1 168 ? 20.795 -5.577 -11.624 1.00 83.25 168 LYS A O 1
ATOM 1363 N N . HIS A 1 169 ? 20.334 -3.480 -12.255 1.00 81.94 169 HIS A N 1
ATOM 1364 C CA . HIS A 1 169 ? 21.116 -2.831 -11.199 1.00 81.94 169 HIS A CA 1
ATOM 1365 C C . HIS A 1 169 ? 20.318 -1.742 -10.484 1.00 81.94 169 HIS A C 1
ATOM 1367 O O . HIS A 1 169 ? 19.711 -0.881 -11.120 1.00 81.94 169 HIS A O 1
ATOM 1373 N N . PHE A 1 170 ? 20.408 -1.719 -9.154 1.00 74.31 170 PHE A N 1
ATOM 1374 C CA . PHE A 1 170 ? 19.721 -0.741 -8.305 1.00 74.31 170 PHE A CA 1
ATOM 1375 C C . PHE A 1 170 ? 20.234 0.696 -8.469 1.00 74.31 170 PHE A C 1
ATOM 1377 O O . PHE A 1 170 ? 19.488 1.630 -8.205 1.00 74.31 170 PHE A O 1
ATOM 1384 N N . ARG A 1 171 ? 21.466 0.891 -8.964 1.00 72.19 171 ARG A N 1
ATOM 1385 C CA . ARG A 1 171 ? 22.057 2.223 -9.202 1.00 72.19 171 ARG A CA 1
ATOM 1386 C C . ARG A 1 171 ? 21.249 3.073 -10.187 1.00 72.19 171 ARG A C 1
ATOM 1388 O O . ARG A 1 171 ? 21.279 4.291 -10.111 1.00 72.19 171 ARG A O 1
ATOM 1395 N N . VAL A 1 172 ? 20.538 2.428 -11.109 1.00 64.19 172 VAL A N 1
ATOM 1396 C CA . VAL A 1 172 ? 19.721 3.103 -12.130 1.00 64.19 172 VAL A CA 1
ATOM 1397 C C . VAL A 1 172 ? 18.292 3.340 -11.622 1.00 64.19 172 VAL A C 1
ATOM 1399 O O . VAL A 1 172 ? 17.457 3.890 -12.328 1.00 64.19 172 VAL A O 1
ATOM 1402 N N . ARG A 1 173 ? 17.958 2.931 -10.394 1.00 65.62 173 ARG A N 1
ATOM 1403 C CA . ARG A 1 173 ? 16.638 3.202 -9.829 1.00 65.62 173 ARG A CA 1
ATOM 1404 C C . ARG A 1 173 ? 16.526 4.692 -9.508 1.00 65.62 173 ARG A C 1
ATOM 1406 O O . ARG A 1 173 ? 17.443 5.277 -8.943 1.00 65.62 173 ARG A O 1
ATOM 1413 N N . LEU A 1 174 ? 15.364 5.276 -9.799 1.00 53.56 174 LEU A N 1
ATOM 1414 C CA . LEU A 1 174 ? 14.950 6.586 -9.293 1.00 53.56 174 LEU A CA 1
ATOM 1415 C C . LEU A 1 174 ? 14.619 6.457 -7.795 1.00 53.56 174 LEU A C 1
ATOM 1417 O O . LEU A 1 174 ? 13.473 6.555 -7.373 1.00 53.56 174 LEU A O 1
ATOM 1421 N N . PHE A 1 175 ? 15.616 6.079 -7.003 1.00 53.06 175 PHE A N 1
ATOM 1422 C CA . PHE A 1 175 ? 15.547 6.063 -5.554 1.00 53.06 175 PHE A CA 1
ATOM 1423 C C . PHE A 1 175 ? 16.189 7.365 -5.105 1.00 53.06 175 PHE A C 1
ATOM 1425 O O . PHE A 1 175 ? 17.311 7.659 -5.519 1.00 53.06 175 PHE A O 1
ATOM 1432 N N . PHE A 1 176 ? 15.474 8.166 -4.313 1.00 55.69 176 PHE A N 1
ATOM 1433 C CA . PHE A 1 176 ? 16.047 9.363 -3.705 1.00 55.69 176 PHE A CA 1
ATOM 1434 C C . PHE A 1 176 ? 17.409 8.993 -3.104 1.00 55.69 176 PHE A C 1
ATOM 1436 O O . PHE A 1 176 ? 17.494 8.064 -2.298 1.00 55.69 176 PHE A O 1
ATOM 1443 N N . TYR A 1 177 ? 18.466 9.692 -3.537 1.00 55.06 177 TYR A N 1
ATOM 1444 C CA . TYR A 1 177 ? 19.869 9.408 -3.200 1.00 55.06 177 TYR A CA 1
ATOM 1445 C C . TYR A 1 177 ? 20.109 9.194 -1.696 1.00 55.06 177 TYR A C 1
ATOM 1447 O O . TYR A 1 177 ? 21.025 8.467 -1.318 1.00 55.06 177 TYR A O 1
ATOM 1455 N N . PHE A 1 178 ? 19.236 9.754 -0.854 1.00 55.34 178 PHE A N 1
ATOM 1456 C CA . PHE A 1 178 ? 19.206 9.557 0.589 1.00 55.34 178 PHE A CA 1
ATOM 1457 C C . PHE A 1 178 ? 19.222 8.075 1.002 1.00 55.34 178 PHE A C 1
ATOM 1459 O O . PHE A 1 178 ? 20.054 7.684 1.811 1.00 55.34 178 PHE A O 1
ATOM 1466 N N . VAL A 1 179 ? 18.392 7.208 0.412 1.00 60.53 179 VAL A N 1
ATOM 1467 C CA . VAL A 1 179 ? 18.270 5.815 0.896 1.00 60.53 179 VAL A CA 1
ATOM 1468 C C . VAL A 1 179 ? 19.437 4.923 0.445 1.00 60.53 179 VAL A C 1
ATOM 1470 O O . VAL A 1 179 ? 19.822 3.997 1.154 1.00 60.53 179 VAL A O 1
ATOM 1473 N N . ILE A 1 180 ? 20.057 5.216 -0.702 1.00 59.50 180 ILE A N 1
ATOM 1474 C CA . ILE A 1 180 ? 21.250 4.485 -1.169 1.00 59.50 180 ILE A CA 1
ATOM 1475 C C . ILE A 1 180 ? 22.449 4.770 -0.252 1.00 59.50 180 ILE A C 1
ATOM 1477 O O . ILE A 1 180 ? 23.246 3.869 0.010 1.00 59.50 180 ILE A O 1
ATOM 1481 N N . PHE A 1 181 ? 22.551 5.995 0.272 1.00 57.31 181 PHE A N 1
ATOM 1482 C CA . PHE A 1 181 ? 23.622 6.387 1.187 1.00 57.31 181 PHE A CA 1
ATOM 1483 C C . PHE A 1 181 ? 23.559 5.607 2.510 1.00 57.31 181 PHE A C 1
ATOM 1485 O O . PHE A 1 181 ? 24.579 5.107 2.978 1.00 57.31 181 PHE A O 1
ATOM 1492 N N . PHE A 1 182 ? 22.356 5.398 3.056 1.00 59.28 182 PHE A N 1
ATOM 1493 C CA . PHE A 1 182 ? 22.167 4.581 4.261 1.00 59.28 182 PHE A CA 1
ATOM 1494 C C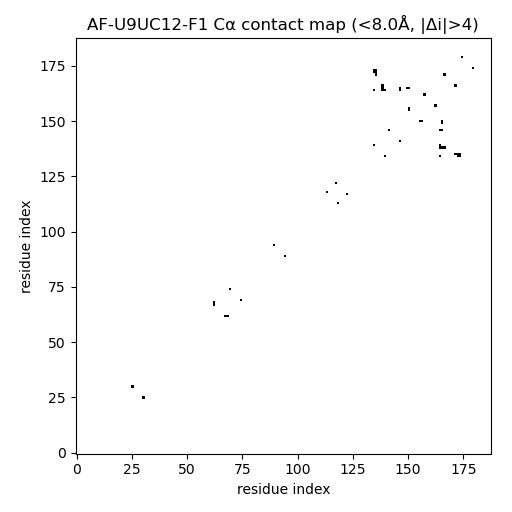 . PHE A 1 182 ? 22.507 3.103 4.049 1.00 59.28 182 PHE A C 1
ATOM 1496 O O . PHE A 1 182 ? 23.060 2.479 4.949 1.00 59.28 182 PHE A O 1
ATOM 1503 N N . LEU A 1 183 ? 22.243 2.540 2.864 1.00 59.19 183 LEU A N 1
ATOM 1504 C CA . LEU A 1 183 ? 22.589 1.143 2.589 1.00 59.19 183 LEU A CA 1
ATOM 1505 C C . LEU A 1 183 ? 24.110 0.926 2.508 1.00 59.19 183 LEU A C 1
ATOM 1507 O O . LEU A 1 183 ? 24.594 -0.138 2.873 1.00 59.19 183 LEU A O 1
ATOM 1511 N N . HIS A 1 184 ? 24.870 1.923 2.041 1.00 59.50 184 HIS A N 1
ATOM 1512 C CA . HIS A 1 184 ? 26.335 1.849 2.006 1.00 59.50 184 HIS A CA 1
ATOM 1513 C C . HIS A 1 184 ? 26.967 2.058 3.389 1.00 59.50 184 HIS A C 1
ATOM 1515 O O . HIS A 1 184 ? 27.981 1.436 3.684 1.00 59.50 184 HIS A O 1
ATOM 1521 N N . LEU A 1 185 ? 26.351 2.882 4.245 1.00 55.06 185 LEU A N 1
ATOM 1522 C CA . LEU A 1 185 ? 26.821 3.124 5.614 1.00 55.06 185 LEU A CA 1
ATOM 1523 C C . LEU A 1 185 ? 26.563 1.939 6.566 1.00 55.06 185 LEU A C 1
ATOM 1525 O O . LEU A 1 185 ? 27.151 1.887 7.635 1.00 55.06 185 LEU A O 1
ATOM 1529 N N . LEU A 1 186 ? 25.673 1.012 6.200 1.00 51.41 186 LEU A N 1
ATOM 1530 C CA . LEU A 1 186 ? 25.297 -0.139 7.031 1.00 51.41 186 LEU A CA 1
ATOM 1531 C C . LEU A 1 186 ? 26.028 -1.439 6.636 1.00 51.41 186 LEU A C 1
ATOM 1533 O 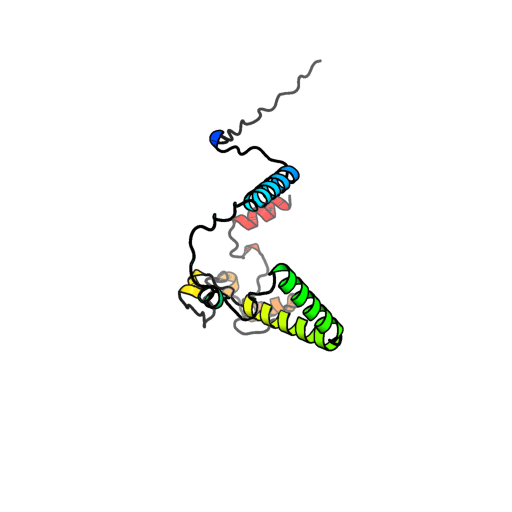O . LEU A 1 186 ? 25.869 -2.458 7.299 1.00 51.41 186 LEU A O 1
ATOM 1537 N N . ILE A 1 187 ? 26.803 -1.416 5.545 1.00 53.03 187 ILE A N 1
ATOM 1538 C CA . ILE A 1 187 ? 27.558 -2.570 5.012 1.00 53.03 187 ILE A CA 1
ATOM 1539 C C . ILE A 1 187 ? 29.081 -2.418 5.264 1.00 53.03 187 ILE A C 1
ATOM 1541 O O . ILE A 1 187 ? 29.871 -3.271 4.862 1.00 53.03 187 ILE A O 1
ATOM 1545 N N . LEU A 1 188 ? 29.495 -1.366 5.975 1.00 46.12 188 LEU A N 1
ATOM 1546 C CA . LEU A 1 188 ? 30.855 -1.132 6.483 1.00 46.12 188 LEU A CA 1
ATOM 1547 C C . LEU A 1 188 ? 30.831 -1.106 8.011 1.00 46.12 188 LEU A C 1
ATOM 1549 O O . LEU A 1 188 ? 31.792 -1.639 8.606 1.00 46.12 188 LEU A O 1
#

Nearest PDB structures (foldseek):
  7suk-assembly1_6  TM=1.856E-01  e=7.507E+00  Saccharomyces cerevisiae

Radius of gyration: 35.52 Å; Cα contacts (8 Å, |Δi|>4): 28; chains: 1; bounding box: 107×51×77 Å

Sequence (188 aa):
MSTSPKKRKVDDLDLELDLDSYVPYVPIKQRREAKFQKLASQRNIPEPQKENEVDDEVEELVRAGPKANVSLIDQAVEAKKQKLIEDSSKTDVEKKLEEEKAIMEAVAQRRLLASVQELAKGIIYTEPMKTTWRPPRQIRERAQADHDAIRQRYHILVEGEDIPPPIKHFRVRLFFYFVIFFLHLLIL

Mean predicted aligned error: 20.4 Å

Solvent-accessible surface area (backbone atoms only — not comparable to full-atom values): 12730 Å² total; per-residue (Å²): 138,88,80,83,83,82,81,77,85,77,82,82,76,84,74,83,66,65,75,87,72,71,73,80,90,71,58,69,66,61,56,51,49,54,51,50,52,54,56,56,56,67,66,68,67,78,77,81,79,89,80,77,96,71,66,87,76,62,70,70,79,68,58,74,56,102,60,57,91,53,54,71,67,55,54,52,51,50,53,50,52,51,49,54,52,52,64,68,70,50,52,79,69,55,54,51,55,51,52,52,49,53,49,51,52,54,51,62,68,64,67,64,95,62,54,73,71,36,61,75,67,66,65,74,84,88,65,82,80,85,73,87,80,71,78,51,65,85,62,66,74,51,55,68,68,59,42,51,53,50,28,60,75,66,70,57,84,84,86,83,80,89,78,77,76,78,79,94,57,76,86,71,48,96,57,67,68,70,62,61,52,55,58,58,67,73,76,112

Organism: Rhizophagus irregularis (strain DAOM 181602 / DAOM 197198 / MUCL 43194) (NCBI:txid747089)

Foldseek 3Di:
DDDDDDDDDDPDPPPPPVPVPDDDDDDPVVVVVVVVVVVVVVVPDPDPDDDDDDDPVPVVVPCPDPCSVDDPVVVVVVVVVVVVVVVVPDDPVRVVVVVVVVVVVVVVVPPDPDDPVCVVVVDDPPDDDDDPDDQDPVQVPDDVVVQVVVCVVVVPDDDDPDDDGDDPDPVRDPDDVVVVVVVVVVVD